Protein AF-X6PAA3-F1 (afdb_monomer)

Radius of gyration: 22.76 Å; Cα contacts (8 Å, |Δi|>4): 571; chains: 1; bounding box: 59×52×68 Å

Organism: Reticulomyxa filosa (NCBI:txid46433)

Nearest PDB structures (foldseek):
  7n3t-assembly1_A  TM=5.723E-01  e=1.894E+00  Homo sapiens
  3qvg-assembly1_B  TM=2.839E-01  e=6.315E+00  Mus musculus

Foldseek 3Di:
DDPVVVVVLQPAAEDEDEQEDQQVCLVVDAQNQRHQEYEYELYEAQAQHFNPALGRHQNHAEYHAYNYYYDQPPPPDVNVVVVCVVVPPDDDDDDDDPDPPPVPPRPPHDDALQSVLNRQQSVCVSHVQYAEYHYEDDDDPSNQPHEEEREHHQNYQYEEYEDDHASYAYECQNHQHHLEYEYECYAPNRYHHHPDDAASHAEYEYHYDPDPVPPVRVVRVLVQQLDLNSNNYQWYAYLVQQKIWGSDPVSPQDDQDDPDPDDRNNTDIDRLQVSLVVLVVVDPPPPDDSLQSSLVVRDDPVCPVVVVVCVVVPHPCVSSVRSDPPPCPDPPPPPPDD

Sequence (338 a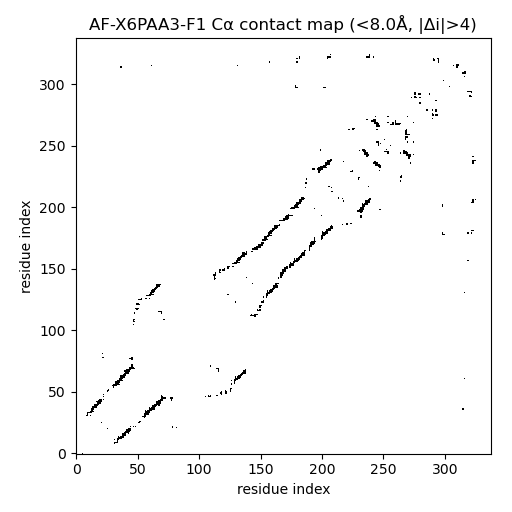a):
MSEIMKKGHDFIRSLSIQFAMPHYRVNEYPSFSNLFHLDLQMLQFDTKISWVNLTKMPRLRYISIVDLTFESSGTGSNSELFENISTSNIFDSDINNHDEKNSVETNQVFTAGDEKIEFVNSILDACPNILALFWNFAPWLSDIESEGTLHIPASLEWLLLRGIPSNKFIDLSQCKSISGINFCDIWPSSVKWPIGRSQKIGCACIELGNDEYSVDTFEEWDTFFSSQENWHVQLYLTAKTNIIYDFSYDQLFLPTASTIDSKISGRQGLYFADAMQMWLLNDSLQGRTQKELLFLKLVNPKHLQEYETWFDINCGNWIRYLGDFVEPVLMNFFDSPD

Solvent-accessible surface area (backbone atoms only — not comparable to full-atom values): 19272 Å² total; per-residue (Å²): 131,57,73,66,55,54,53,55,49,57,64,36,38,68,50,77,50,62,61,59,65,67,76,87,44,67,81,65,56,77,66,31,64,45,19,31,35,42,36,40,32,46,32,53,34,74,60,87,63,72,52,81,51,58,76,30,40,71,43,33,29,35,40,38,40,33,44,60,44,73,49,64,94,81,57,90,55,63,63,60,56,50,52,50,55,74,71,62,73,68,96,72,81,92,75,96,68,91,73,78,82,76,72,70,85,77,81,64,75,89,84,57,53,30,61,69,41,53,29,54,35,31,43,50,71,35,37,76,58,30,33,34,42,38,37,43,45,57,80,52,85,66,48,68,81,25,66,42,66,37,63,48,58,48,55,31,27,36,41,37,43,28,45,53,56,76,59,34,34,39,36,36,48,61,38,63,51,26,25,38,38,37,36,28,50,61,58,68,88,26,46,42,64,50,78,70,81,60,49,40,26,36,31,38,25,44,40,65,61,96,53,90,73,50,62,62,58,53,55,49,47,48,55,50,55,38,40,77,88,55,31,39,33,26,29,43,32,39,41,89,79,40,32,32,32,50,56,38,97,78,37,83,86,48,76,90,86,50,92,56,87,55,61,48,70,83,40,60,27,38,48,42,71,58,55,38,53,54,57,51,76,75,43,98,59,85,87,64,60,67,51,49,50,60,39,65,74,37,52,58,76,89,47,45,69,58,52,54,53,34,44,79,70,70,39,70,52,64,62,45,41,70,68,56,90,65,70,80,70,64,90,66,84,65,80,66,86,129

Secondary structure (DSSP, 8-state):
--HHHHHHHHT--EEEEES---GGGGGG----TT--EEEEES-EESS------TTT-TT--EEEEES-EE--TTS--HHHHHHHHHHHS----------------------SS-HHHHHHHHHHHH-T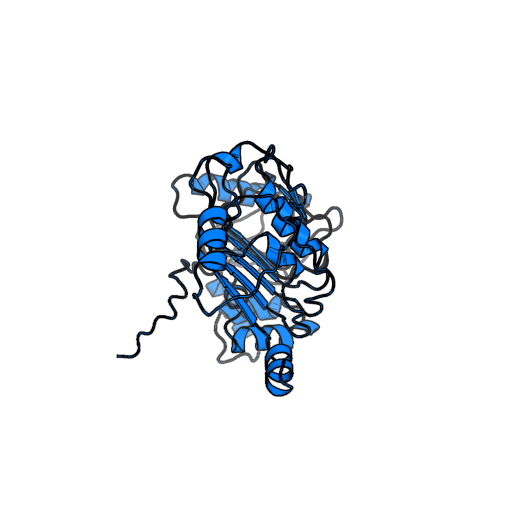T--EEEEE----GGGGSS-EEEE--TT--EEEEE---TTEEEE-TT-S-EEEEEEES--GGGEEPPSSSS--EEEEEEE--SSTTHHHHHHHHHHHHHSGGG--EEEEEETTTTEEEE-STT--SS-S------EETTEEPEEHHHHHHHHHHHSS-TT--HHHHHHHHHS-GGGHHHHHHHHHTT-SGGGGGTT---------------

pLDDT: mean 75.63, std 16.66, range [28.52, 96.38]

Structure (mmCIF, N/CA/C/O backbone):
data_AF-X6PAA3-F1
#
_entry.id   AF-X6PAA3-F1
#
loop_
_atom_site.group_PDB
_atom_site.id
_atom_site.type_symbol
_atom_site.label_atom_id
_atom_site.label_alt_id
_atom_site.label_comp_id
_atom_site.label_asym_id
_atom_site.label_entity_id
_atom_site.label_seq_id
_atom_site.pdbx_PDB_ins_code
_atom_site.Cartn_x
_atom_site.Cartn_y
_atom_site.Cartn_z
_atom_site.occupancy
_atom_site.B_iso_or_equiv
_atom_site.auth_seq_id
_atom_site.auth_comp_id
_atom_site.auth_asym_id
_atom_site.auth_atom_id
_atom_site.pdbx_PDB_model_num
ATOM 1 N N . MET A 1 1 ? 20.240 -25.800 -20.289 1.00 55.16 1 MET A N 1
ATOM 2 C CA . MET A 1 1 ? 20.170 -25.545 -18.831 1.00 55.16 1 MET A CA 1
ATOM 3 C C . MET A 1 1 ? 20.158 -26.886 -18.103 1.00 55.16 1 MET A C 1
ATOM 5 O O . MET A 1 1 ? 19.317 -27.714 -18.441 1.00 55.16 1 MET A O 1
ATOM 9 N N . SER A 1 2 ? 21.115 -27.139 -17.200 1.00 68.69 2 SER A N 1
ATOM 10 C CA . SER A 1 2 ? 21.215 -28.420 -16.476 1.00 68.69 2 SER A CA 1
ATOM 11 C C . SER A 1 2 ? 19.992 -28.648 -15.577 1.00 68.69 2 SER A C 1
ATOM 13 O O . SER A 1 2 ? 19.325 -27.698 -15.167 1.00 68.69 2 SER A O 1
ATOM 15 N N . GLU A 1 3 ? 19.677 -29.903 -15.259 1.00 69.81 3 GLU A N 1
ATOM 16 C CA . GLU A 1 3 ? 18.526 -30.252 -14.411 1.00 69.81 3 GLU A CA 1
ATOM 17 C C . GLU A 1 3 ? 18.612 -29.617 -13.008 1.00 69.81 3 GLU A C 1
ATOM 19 O O . GLU A 1 3 ? 17.600 -29.237 -12.424 1.00 69.81 3 GLU A O 1
ATOM 24 N N . ILE A 1 4 ? 19.835 -29.423 -12.505 1.00 69.19 4 ILE A N 1
ATOM 25 C CA . ILE A 1 4 ? 20.127 -28.747 -11.233 1.00 69.19 4 ILE A CA 1
ATOM 26 C C . ILE A 1 4 ? 19.794 -27.250 -11.316 1.00 69.19 4 ILE A C 1
ATOM 28 O O . ILE A 1 4 ? 19.174 -26.714 -10.403 1.00 69.19 4 ILE A O 1
ATOM 32 N N . MET A 1 5 ? 20.133 -26.590 -12.428 1.00 63.75 5 MET A N 1
ATOM 33 C CA . MET A 1 5 ? 19.794 -25.180 -12.661 1.00 63.75 5 MET A CA 1
ATOM 34 C C . MET A 1 5 ? 18.279 -24.971 -12.789 1.00 63.75 5 MET A C 1
ATOM 36 O O . MET A 1 5 ? 17.751 -24.010 -12.240 1.00 63.75 5 MET A O 1
ATOM 40 N N . LYS A 1 6 ? 17.564 -25.896 -13.450 1.00 68.38 6 LYS A N 1
ATOM 41 C CA . LYS A 1 6 ? 16.091 -25.863 -13.506 1.00 68.38 6 LYS A CA 1
ATOM 42 C C . LYS A 1 6 ? 15.471 -26.000 -12.115 1.00 68.38 6 LYS A C 1
ATOM 44 O O . LYS A 1 6 ? 14.612 -25.205 -11.757 1.00 68.38 6 LYS A O 1
ATOM 49 N N . LYS A 1 7 ? 15.959 -26.956 -11.314 1.00 72.31 7 LYS A N 1
ATOM 50 C CA . LYS A 1 7 ? 15.521 -27.137 -9.923 1.00 72.31 7 LYS A CA 1
ATOM 51 C C . LYS A 1 7 ? 15.756 -25.869 -9.106 1.00 72.31 7 LYS A C 1
ATOM 53 O O . LYS A 1 7 ? 14.815 -25.379 -8.503 1.00 72.31 7 LYS A O 1
ATOM 58 N N . GLY A 1 8 ? 16.966 -25.307 -9.136 1.00 75.88 8 GLY A N 1
ATOM 59 C CA . GLY A 1 8 ? 17.289 -24.067 -8.421 1.00 75.88 8 GLY A CA 1
ATOM 60 C C . GLY A 1 8 ? 16.373 -22.902 -8.803 1.00 75.88 8 GLY A C 1
ATOM 61 O O . GLY A 1 8 ? 15.859 -22.218 -7.925 1.00 75.88 8 GLY A O 1
ATOM 62 N N . HIS A 1 9 ? 16.098 -22.738 -10.097 1.00 76.38 9 HIS A N 1
ATOM 63 C CA . HIS A 1 9 ? 15.195 -21.709 -10.604 1.00 76.38 9 HIS A CA 1
ATOM 64 C C . HIS A 1 9 ? 13.753 -21.863 -10.094 1.00 76.38 9 HIS A C 1
ATOM 66 O O . HIS A 1 9 ? 13.132 -20.886 -9.681 1.00 76.38 9 HIS A O 1
ATOM 72 N N . ASP A 1 10 ? 13.238 -23.093 -10.045 1.00 81.12 10 ASP A N 1
ATOM 73 C CA . ASP A 1 10 ? 11.909 -23.378 -9.497 1.00 81.12 10 ASP A CA 1
ATOM 74 C C . ASP A 1 10 ? 11.828 -23.158 -7.976 1.00 81.12 10 ASP A C 1
ATOM 76 O O . ASP A 1 10 ? 10.728 -23.050 -7.440 1.00 81.12 10 ASP A O 1
ATOM 80 N N . PHE A 1 11 ? 12.947 -23.060 -7.255 1.00 85.38 11 PHE A N 1
ATOM 81 C CA . PHE A 1 11 ? 12.955 -22.724 -5.826 1.00 85.38 11 PHE A CA 1
ATOM 82 C C . PHE A 1 11 ? 13.057 -21.224 -5.548 1.00 85.38 11 PHE A C 1
ATOM 84 O O . PHE A 1 11 ? 12.970 -20.835 -4.385 1.00 85.38 11 PHE A O 1
ATOM 91 N N . ILE A 1 12 ? 13.210 -20.373 -6.566 1.00 87.38 12 ILE A N 1
ATOM 92 C CA . ILE A 1 12 ? 13.283 -18.925 -6.355 1.00 87.38 12 ILE A CA 1
ATOM 93 C C . ILE A 1 12 ? 11.919 -18.427 -5.875 1.00 87.38 12 ILE A C 1
ATOM 95 O O . ILE A 1 12 ? 10.897 -18.568 -6.548 1.00 87.38 12 ILE A O 1
ATOM 99 N N . ARG A 1 13 ? 11.925 -17.868 -4.665 1.00 87.88 13 ARG A N 1
ATOM 100 C CA . ARG A 1 13 ? 10.747 -17.349 -3.967 1.00 87.88 13 ARG A CA 1
ATOM 101 C C . ARG A 1 13 ? 10.752 -15.818 -3.928 1.00 87.88 13 ARG A C 1
ATOM 103 O O . ARG A 1 13 ? 9.712 -15.206 -4.143 1.00 87.88 13 ARG A O 1
ATOM 110 N N . SER A 1 14 ? 11.921 -15.218 -3.744 1.00 89.12 14 SER A N 1
ATOM 111 C CA . SER A 1 14 ? 12.138 -13.772 -3.708 1.00 89.12 14 SER A CA 1
ATOM 112 C C . SER A 1 14 ? 13.186 -13.390 -4.753 1.00 89.12 14 SER A C 1
ATOM 114 O O . SER A 1 14 ? 14.171 -14.115 -4.912 1.00 89.12 14 SER A O 1
ATOM 116 N N . LEU A 1 15 ? 12.970 -12.286 -5.465 1.00 88.31 15 LEU A N 1
ATOM 117 C CA . LEU A 1 15 ? 13.896 -11.740 -6.456 1.00 88.31 15 LEU A CA 1
ATOM 118 C C . LEU A 1 15 ? 13.991 -10.230 -6.260 1.00 88.31 15 LEU A C 1
ATOM 120 O O . LEU A 1 15 ? 12.971 -9.550 -6.317 1.00 88.31 15 LEU A O 1
ATOM 124 N N . SER A 1 16 ? 15.211 -9.727 -6.073 1.00 89.44 16 SER A N 1
ATOM 125 C CA . SER A 1 16 ? 15.504 -8.293 -6.090 1.00 89.44 16 SER A CA 1
ATOM 126 C C . SER A 1 16 ? 16.273 -7.948 -7.364 1.00 89.44 16 SER A C 1
ATOM 128 O O . SER A 1 16 ? 17.189 -8.677 -7.758 1.00 89.44 16 SER A O 1
ATOM 130 N N . ILE A 1 17 ? 15.864 -6.875 -8.035 1.00 87.06 17 ILE A N 1
ATOM 131 C CA . ILE A 1 17 ? 16.501 -6.327 -9.232 1.00 87.06 17 ILE A CA 1
ATOM 132 C C . ILE A 1 17 ? 16.873 -4.883 -8.913 1.00 87.06 17 ILE A C 1
ATOM 134 O O . ILE A 1 17 ? 15.999 -4.081 -8.587 1.00 87.06 17 ILE A O 1
ATOM 138 N N . GLN A 1 18 ? 18.162 -4.562 -9.018 1.00 87.62 18 GLN A N 1
ATOM 139 C CA . GLN A 1 18 ? 18.699 -3.253 -8.655 1.00 87.62 18 GLN A CA 1
ATOM 140 C C . GLN A 1 18 ? 19.423 -2.585 -9.829 1.00 87.62 18 GLN A C 1
ATOM 142 O O . GLN A 1 18 ? 20.029 -3.275 -10.653 1.00 87.62 18 GLN A O 1
ATOM 147 N N . PHE A 1 19 ? 19.410 -1.250 -9.852 1.00 76.00 19 PHE A N 1
ATOM 148 C CA . PHE A 1 19 ? 20.189 -0.346 -10.718 1.00 76.00 19 PHE A CA 1
ATOM 149 C C . PHE A 1 19 ? 19.850 -0.353 -12.211 1.00 76.00 19 PHE A C 1
ATOM 151 O O . PHE A 1 19 ? 19.846 0.704 -12.833 1.00 76.00 19 PHE A O 1
ATOM 158 N N . ALA A 1 20 ? 19.570 -1.505 -12.818 1.00 66.75 20 ALA A N 1
ATOM 159 C CA . ALA A 1 20 ? 19.163 -1.548 -14.215 1.00 66.75 20 ALA A CA 1
ATOM 160 C C . ALA A 1 20 ? 18.564 -2.887 -14.635 1.00 66.75 20 ALA A C 1
ATOM 162 O O . ALA A 1 20 ? 19.035 -3.965 -14.269 1.00 66.75 20 ALA A O 1
ATOM 163 N N . MET A 1 21 ? 17.577 -2.800 -15.519 1.00 66.44 21 MET A N 1
ATOM 164 C CA . MET A 1 21 ? 16.987 -3.937 -16.208 1.00 66.44 21 MET A CA 1
ATOM 165 C C . MET A 1 21 ? 17.096 -3.662 -17.714 1.00 66.44 21 MET A C 1
ATOM 167 O O . MET A 1 21 ? 16.475 -2.711 -18.181 1.00 66.44 21 MET A O 1
ATOM 171 N N . PRO A 1 22 ? 17.882 -4.435 -18.494 1.00 61.00 22 PRO A N 1
ATOM 172 C CA . PRO A 1 22 ? 18.040 -4.176 -19.923 1.00 61.00 22 PRO A CA 1
ATOM 173 C C . PRO A 1 22 ? 16.682 -4.231 -20.625 1.00 61.00 22 PRO A C 1
ATOM 175 O O . PRO A 1 22 ? 15.992 -5.252 -20.566 1.00 61.00 22 PRO A O 1
ATOM 178 N N . HIS A 1 23 ? 16.304 -3.147 -21.302 1.00 59.88 23 HIS A N 1
ATOM 179 C CA . HIS A 1 23 ? 14.940 -2.944 -21.804 1.00 59.88 23 HIS A CA 1
ATOM 180 C C . HIS A 1 23 ? 14.478 -4.048 -22.749 1.00 59.88 23 HIS A C 1
ATOM 182 O O . HIS A 1 23 ? 13.368 -4.566 -22.641 1.00 59.88 23 HIS A O 1
ATOM 188 N N . TYR A 1 24 ? 15.371 -4.464 -23.646 1.00 57.94 24 TYR A N 1
ATOM 189 C CA . TYR A 1 24 ? 15.103 -5.497 -24.639 1.00 57.94 24 TYR A CA 1
ATOM 190 C C . TYR A 1 24 ? 14.949 -6.898 -24.025 1.00 57.94 24 TYR A C 1
ATOM 192 O O . TYR A 1 24 ? 14.390 -7.787 -24.663 1.00 57.94 24 TYR A O 1
ATOM 200 N N . ARG A 1 25 ? 15.382 -7.105 -22.771 1.00 60.59 25 ARG A N 1
ATOM 201 C CA . ARG A 1 25 ? 15.363 -8.421 -22.118 1.00 60.59 25 ARG A CA 1
ATOM 202 C C . ARG A 1 25 ? 14.194 -8.647 -21.184 1.00 60.59 25 ARG A C 1
ATOM 204 O O . ARG A 1 25 ? 14.020 -9.786 -20.771 1.00 60.59 25 ARG A O 1
ATOM 211 N N . VAL A 1 26 ? 13.360 -7.650 -20.872 1.00 63.00 26 VAL A N 1
ATOM 212 C CA . VAL A 1 26 ? 12.178 -7.855 -20.002 1.00 63.00 26 VAL A CA 1
ATOM 213 C C . VAL A 1 26 ? 11.308 -9.006 -20.534 1.00 63.00 26 VAL A C 1
ATOM 215 O O . VAL A 1 26 ? 10.892 -9.896 -19.789 1.00 63.00 26 VAL A O 1
ATOM 218 N N . ASN A 1 27 ? 11.154 -9.079 -21.858 1.00 63.50 27 ASN A N 1
ATOM 219 C CA . ASN A 1 27 ? 10.431 -10.152 -22.546 1.00 63.50 27 ASN A CA 1
ATOM 220 C C . ASN A 1 27 ? 11.154 -11.509 -22.512 1.00 63.50 27 ASN A C 1
ATOM 222 O O . ASN A 1 27 ? 10.518 -12.557 -22.641 1.00 63.50 27 ASN A O 1
ATOM 226 N N . GLU A 1 28 ? 12.460 -11.510 -22.272 1.00 67.94 28 GLU A N 1
ATOM 227 C CA . GLU A 1 28 ? 13.339 -12.679 -22.210 1.00 67.94 28 GLU A CA 1
ATOM 228 C C . GLU A 1 28 ? 13.570 -13.181 -20.777 1.00 67.94 28 GLU A C 1
ATOM 230 O O . GLU A 1 28 ? 14.136 -14.261 -20.602 1.00 67.94 28 GLU A O 1
ATOM 235 N N . TYR A 1 29 ? 13.094 -12.460 -19.747 1.00 71.00 29 TYR A N 1
ATOM 236 C CA . TYR A 1 29 ? 13.234 -12.892 -18.349 1.00 71.00 29 TYR A CA 1
ATOM 237 C C . TYR A 1 29 ? 12.702 -14.315 -18.165 1.00 71.00 29 TYR A C 1
ATOM 239 O O . TYR A 1 29 ? 11.687 -14.676 -18.768 1.00 71.00 29 TYR A O 1
ATOM 247 N N . PRO A 1 30 ? 13.347 -15.161 -17.357 1.00 73.62 30 PRO A N 1
ATOM 248 C CA . PRO A 1 30 ? 12.893 -16.529 -17.206 1.00 73.62 30 PRO A CA 1
ATOM 249 C C . PRO A 1 30 ? 11.590 -16.594 -16.386 1.00 73.62 30 PRO A C 1
ATOM 251 O O . PRO A 1 30 ? 11.186 -15.647 -15.712 1.00 73.62 30 PRO A O 1
ATOM 254 N N . SER A 1 31 ? 10.877 -17.717 -16.499 1.00 83.06 31 SER A N 1
ATOM 255 C CA . SER A 1 31 ? 9.578 -17.908 -15.843 1.00 83.06 31 SER A CA 1
ATOM 256 C C . SER A 1 31 ? 9.731 -18.335 -14.387 1.00 83.06 31 SER A C 1
ATOM 258 O O . SER A 1 31 ? 9.877 -19.526 -14.112 1.00 83.06 31 SER A O 1
ATOM 260 N N . PHE A 1 32 ? 9.629 -17.415 -13.437 1.00 86.25 32 PHE A N 1
ATOM 261 C CA . PHE A 1 32 ? 9.669 -17.761 -12.019 1.00 86.25 32 PHE A CA 1
ATOM 262 C C . PHE A 1 32 ? 8.303 -18.238 -11.500 1.00 86.25 32 PHE A C 1
ATOM 264 O O . PHE A 1 32 ? 7.557 -17.518 -10.837 1.00 86.25 32 PHE A O 1
ATOM 271 N N . SER A 1 33 ? 7.991 -19.506 -11.776 1.00 87.00 33 SER A N 1
ATOM 272 C CA . SER A 1 33 ? 6.721 -20.167 -11.425 1.00 87.00 33 SER A CA 1
ATOM 273 C C . SER A 1 33 ? 6.368 -20.113 -9.930 1.00 87.00 33 SER A C 1
ATOM 275 O O . SER A 1 33 ? 5.201 -20.234 -9.555 1.00 87.00 33 SER A O 1
ATOM 277 N N . ASN A 1 34 ? 7.382 -19.937 -9.084 1.00 88.19 34 ASN A N 1
ATOM 278 C CA . ASN A 1 34 ? 7.317 -20.006 -7.633 1.00 88.19 34 ASN A CA 1
ATOM 279 C C . ASN A 1 34 ? 7.646 -18.689 -6.924 1.00 88.19 34 ASN A C 1
ATOM 281 O O . ASN A 1 34 ? 7.567 -18.655 -5.691 1.00 88.19 34 ASN A O 1
ATOM 285 N N . LEU A 1 35 ? 7.949 -17.634 -7.685 1.00 88.56 35 LEU A N 1
ATOM 286 C CA . LEU A 1 35 ? 8.211 -16.305 -7.151 1.00 88.56 35 LEU A CA 1
ATOM 287 C C . LEU A 1 35 ? 6.953 -15.766 -6.484 1.00 88.56 35 LEU A C 1
ATOM 289 O O . LEU A 1 35 ? 5.894 -15.747 -7.106 1.00 88.56 35 LEU A O 1
ATOM 293 N N . PHE A 1 36 ? 7.086 -15.341 -5.233 1.00 89.62 36 PHE A N 1
ATOM 294 C CA . PHE A 1 36 ? 6.019 -14.708 -4.464 1.00 89.62 36 PHE A CA 1
ATOM 295 C C . PHE A 1 36 ? 6.352 -13.244 -4.131 1.00 89.62 36 PHE A C 1
ATOM 297 O O . PHE A 1 36 ? 5.426 -12.456 -3.953 1.00 89.62 36 PHE A O 1
ATOM 304 N N . HIS A 1 37 ? 7.637 -12.870 -4.109 1.00 91.62 37 HIS A N 1
ATOM 305 C CA . HIS A 1 37 ? 8.103 -11.506 -3.855 1.00 91.62 37 HIS A CA 1
ATOM 306 C C . HIS A 1 37 ? 9.011 -10.997 -4.977 1.00 91.62 37 HIS A C 1
ATOM 308 O O . HIS A 1 37 ? 9.958 -11.683 -5.370 1.00 91.62 37 HIS A O 1
ATOM 314 N N . LEU A 1 38 ? 8.726 -9.787 -5.455 1.00 91.19 38 LEU A N 1
ATOM 315 C CA . LEU A 1 38 ? 9.543 -9.053 -6.414 1.00 91.19 38 LEU A CA 1
ATOM 316 C C . LEU A 1 38 ? 9.887 -7.677 -5.845 1.00 91.19 38 LEU A C 1
ATOM 318 O O . LEU A 1 38 ? 8.995 -6.908 -5.500 1.00 91.19 38 LEU A O 1
ATOM 322 N N . ASP A 1 39 ? 11.173 -7.369 -5.793 1.00 91.62 39 ASP A N 1
ATOM 323 C CA . ASP A 1 39 ? 11.700 -6.104 -5.301 1.00 91.62 39 ASP A CA 1
ATOM 324 C C . ASP A 1 39 ? 12.475 -5.403 -6.419 1.00 91.62 39 ASP A C 1
ATOM 326 O O . ASP A 1 39 ? 13.401 -5.965 -7.001 1.00 91.62 39 ASP A O 1
ATOM 330 N N . LEU A 1 40 ? 12.042 -4.199 -6.772 1.00 91.44 40 LEU A N 1
ATOM 331 C CA . LEU A 1 40 ? 12.563 -3.401 -7.873 1.00 91.44 40 LEU A CA 1
ATOM 332 C C . LEU A 1 40 ? 13.136 -2.113 -7.289 1.00 91.44 40 LEU A C 1
ATOM 334 O O . LEU A 1 40 ? 12.376 -1.275 -6.808 1.00 91.44 40 LEU A O 1
ATOM 338 N N . GLN A 1 41 ? 14.457 -1.947 -7.317 1.00 91.06 41 GLN A N 1
ATOM 339 C CA . GLN A 1 41 ? 15.114 -0.811 -6.667 1.00 91.06 41 GLN A CA 1
ATOM 340 C C . GLN A 1 41 ? 16.003 -0.042 -7.635 1.00 91.06 41 GLN A C 1
ATOM 342 O O . GLN A 1 41 ? 16.787 -0.635 -8.376 1.00 91.06 41 GLN A O 1
ATOM 347 N N . MET A 1 42 ? 15.922 1.287 -7.588 1.00 88.44 42 MET A N 1
ATOM 348 C CA . MET A 1 42 ? 16.789 2.182 -8.358 1.00 88.44 42 MET A CA 1
ATOM 349 C C . MET A 1 42 ? 16.780 1.841 -9.856 1.00 88.44 42 MET A C 1
ATOM 351 O O . MET A 1 42 ? 17.820 1.856 -10.512 1.00 88.44 42 MET A O 1
ATOM 355 N N . LEU A 1 43 ? 15.623 1.426 -10.384 1.00 86.19 43 LEU A N 1
ATOM 356 C CA . LEU A 1 43 ? 15.502 1.055 -11.789 1.00 86.19 43 LEU A CA 1
ATOM 357 C C . LEU A 1 43 ? 15.395 2.308 -12.639 1.00 86.19 43 LEU A C 1
ATOM 359 O O . LEU A 1 43 ? 14.513 3.131 -12.415 1.00 86.19 43 LEU A O 1
ATOM 363 N N . GLN A 1 44 ? 16.247 2.384 -13.652 1.00 83.44 44 GLN A N 1
ATOM 364 C CA . GLN A 1 44 ? 16.279 3.484 -14.596 1.00 83.44 44 GLN A CA 1
ATOM 365 C C . GLN A 1 44 ? 15.954 2.991 -15.999 1.00 83.44 44 GLN A C 1
ATOM 367 O O . GLN A 1 44 ? 16.588 2.056 -16.497 1.00 83.44 44 GLN A O 1
ATOM 372 N N . PHE A 1 45 ? 14.995 3.658 -16.636 1.00 80.19 45 PHE A N 1
ATOM 373 C CA . PHE A 1 45 ? 14.557 3.353 -17.987 1.00 80.19 45 PHE A CA 1
ATOM 374 C C . PHE A 1 45 ? 14.660 4.579 -18.904 1.00 80.19 45 PHE A C 1
ATOM 376 O O . PHE A 1 45 ? 14.032 5.601 -18.675 1.00 80.19 45 PHE A O 1
ATOM 383 N N . ASP A 1 46 ? 15.426 4.476 -19.983 1.00 75.38 46 ASP A N 1
ATOM 384 C CA . ASP A 1 46 ? 15.458 5.433 -21.107 1.00 75.38 46 ASP A CA 1
ATOM 385 C C . ASP A 1 46 ? 14.427 5.178 -22.235 1.00 75.38 46 ASP A C 1
ATOM 387 O O . ASP A 1 46 ? 14.416 5.889 -23.237 1.00 75.38 46 ASP A O 1
ATOM 391 N N . THR A 1 47 ? 13.523 4.200 -22.084 1.00 73.19 47 THR A N 1
ATOM 392 C CA . THR A 1 47 ? 12.370 3.992 -22.980 1.00 73.19 47 THR A CA 1
ATOM 393 C C . THR A 1 47 ? 11.145 3.564 -22.184 1.00 73.19 47 THR A C 1
ATOM 395 O O . THR A 1 47 ? 11.282 2.942 -21.130 1.00 73.19 47 THR A O 1
ATOM 398 N N . LYS A 1 48 ? 9.941 3.812 -22.711 1.00 72.94 48 LYS A N 1
ATOM 399 C CA . LYS A 1 48 ? 8.707 3.252 -22.146 1.00 72.94 48 LYS A CA 1
ATOM 400 C C . LYS A 1 48 ? 8.772 1.723 -22.141 1.00 72.94 48 LYS A C 1
ATOM 402 O O . LYS A 1 48 ? 9.020 1.099 -23.171 1.00 72.94 48 LYS A O 1
ATOM 407 N N . ILE A 1 49 ? 8.509 1.127 -20.981 1.00 73.31 49 ILE A N 1
ATOM 408 C CA . ILE A 1 49 ? 8.443 -0.323 -20.801 1.00 73.31 49 ILE A CA 1
ATOM 409 C C . ILE A 1 49 ? 7.072 -0.661 -20.244 1.00 73.31 49 ILE A C 1
ATOM 411 O O . ILE A 1 49 ? 6.646 -0.107 -19.237 1.00 73.31 49 ILE A O 1
ATOM 415 N N . SER A 1 50 ? 6.387 -1.594 -20.895 1.00 69.06 50 SER A N 1
ATOM 416 C CA . SER A 1 50 ? 5.249 -2.278 -20.294 1.00 69.06 50 SER A CA 1
ATOM 417 C C . SER A 1 50 ? 5.724 -3.588 -19.675 1.00 69.06 50 SER A C 1
ATOM 419 O O . SER A 1 50 ? 6.621 -4.259 -20.191 1.00 69.06 50 SER A O 1
ATOM 421 N N . TRP A 1 51 ? 5.138 -3.971 -18.546 1.00 71.75 51 TRP A N 1
ATOM 422 C CA . TRP A 1 51 ? 5.417 -5.259 -17.927 1.00 71.75 51 TRP A CA 1
ATOM 423 C C . TRP A 1 51 ? 4.724 -6.384 -18.711 1.00 71.75 51 TRP A C 1
ATOM 425 O O . TRP A 1 51 ? 3.587 -6.762 -18.440 1.00 71.75 51 TRP A O 1
ATOM 435 N N . VAL A 1 52 ? 5.390 -6.932 -19.730 1.00 56.53 52 VAL A N 1
ATOM 436 C CA . VAL A 1 52 ? 4.749 -7.855 -20.691 1.00 56.53 52 VAL A CA 1
ATOM 437 C C . VAL A 1 52 ? 4.814 -9.324 -20.256 1.00 56.53 52 VAL A C 1
ATOM 439 O O . VAL A 1 52 ? 5.120 -10.204 -21.063 1.00 56.53 52 VAL A O 1
ATOM 442 N N . ASN A 1 53 ? 4.542 -9.673 -18.990 1.00 61.41 53 ASN A N 1
ATOM 443 C CA . ASN A 1 53 ? 4.485 -11.107 -18.673 1.00 61.41 53 ASN A CA 1
ATOM 444 C C . ASN A 1 53 ? 3.503 -11.605 -17.612 1.00 61.41 53 ASN A C 1
ATOM 446 O O . ASN A 1 53 ? 3.892 -12.148 -16.578 1.00 61.41 53 ASN A O 1
ATOM 450 N N . LEU A 1 54 ? 2.224 -11.579 -17.995 1.00 58.19 54 LEU A N 1
ATOM 451 C CA . LEU A 1 54 ? 1.080 -12.209 -17.320 1.00 58.19 54 LEU A CA 1
ATOM 452 C C . LEU A 1 54 ? 1.312 -13.669 -16.867 1.00 58.19 54 LEU A C 1
ATOM 454 O O . LEU A 1 54 ? 0.680 -14.131 -15.922 1.00 58.19 54 LEU A O 1
ATOM 458 N N . THR A 1 55 ? 2.187 -14.432 -17.539 1.00 66.69 55 THR A N 1
ATOM 459 C CA . THR A 1 55 ? 2.323 -15.886 -17.310 1.00 66.69 55 THR A CA 1
ATOM 460 C C . THR A 1 55 ? 3.582 -16.323 -16.568 1.00 66.69 55 THR A C 1
ATOM 462 O O . THR A 1 55 ? 3.641 -17.464 -16.110 1.00 66.69 55 THR A O 1
ATOM 465 N N . LYS A 1 56 ? 4.601 -15.464 -16.438 1.00 77.06 56 LYS A N 1
ATOM 466 C CA . LYS A 1 56 ? 5.913 -15.887 -15.912 1.00 77.06 56 LYS A CA 1
ATOM 467 C C . LYS A 1 56 ? 6.001 -15.930 -14.392 1.00 77.06 56 LYS A C 1
ATOM 469 O O . LYS A 1 56 ? 6.813 -16.691 -13.873 1.00 77.06 56 LYS A O 1
ATOM 474 N N . MET A 1 57 ? 5.180 -15.150 -13.691 1.00 86.06 57 MET A N 1
ATOM 475 C CA . MET A 1 57 ? 5.198 -15.042 -12.225 1.00 86.06 57 MET A CA 1
ATOM 476 C C . MET A 1 57 ? 3.795 -15.271 -11.630 1.00 86.06 57 MET A C 1
ATOM 478 O O . MET A 1 57 ? 3.268 -14.424 -10.912 1.00 86.06 57 MET A O 1
ATOM 482 N N . PRO A 1 58 ? 3.146 -16.420 -11.903 1.00 86.00 58 PRO A N 1
ATOM 483 C CA . PRO A 1 58 ? 1.740 -16.654 -11.543 1.00 86.00 58 PRO A CA 1
ATOM 484 C C . PRO A 1 58 ? 1.480 -16.661 -10.025 1.00 86.00 58 PRO A C 1
ATOM 486 O O . PRO A 1 58 ? 0.337 -16.535 -9.574 1.00 86.00 58 PRO A O 1
ATOM 489 N N . ARG A 1 59 ? 2.538 -16.849 -9.230 1.00 89.00 59 ARG A N 1
ATOM 490 C CA . ARG A 1 59 ? 2.500 -16.904 -7.767 1.00 89.00 59 ARG A CA 1
ATOM 491 C C . ARG A 1 59 ? 2.946 -15.609 -7.102 1.00 89.00 59 ARG A C 1
ATOM 493 O O . ARG A 1 59 ? 3.064 -15.620 -5.885 1.00 89.00 59 ARG A O 1
ATOM 500 N N . LEU A 1 60 ? 3.150 -14.525 -7.852 1.00 90.75 60 LEU A N 1
ATOM 501 C CA . LEU A 1 60 ? 3.532 -13.243 -7.270 1.00 90.75 60 LEU A CA 1
ATOM 502 C C . LEU A 1 60 ? 2.433 -12.749 -6.316 1.00 90.75 60 LEU A C 1
ATOM 504 O O . LEU A 1 60 ? 1.239 -12.911 -6.592 1.00 90.75 60 LEU A O 1
ATOM 508 N N . ARG A 1 61 ? 2.849 -12.229 -5.159 1.00 92.38 61 ARG A N 1
ATOM 509 C CA . ARG A 1 61 ? 1.978 -11.822 -4.044 1.00 92.38 61 ARG A CA 1
ATOM 510 C C . ARG A 1 61 ? 2.365 -10.471 -3.470 1.00 92.38 61 ARG A C 1
ATOM 512 O O . ARG A 1 61 ? 1.483 -9.713 -3.083 1.00 92.38 61 ARG A O 1
ATOM 519 N N . TYR A 1 62 ? 3.657 -10.176 -3.432 1.00 93.38 62 TYR A N 1
ATOM 520 C CA . TYR A 1 62 ? 4.188 -8.945 -2.875 1.00 93.38 62 TYR A CA 1
ATOM 521 C C . TYR A 1 62 ? 5.144 -8.279 -3.862 1.00 93.38 62 TYR A C 1
ATOM 523 O O . TYR A 1 62 ? 6.021 -8.940 -4.426 1.00 93.38 62 TYR A O 1
ATOM 531 N N . ILE A 1 63 ? 4.962 -6.974 -4.060 1.00 93.69 63 ILE A N 1
ATOM 532 C CA . ILE A 1 63 ? 5.840 -6.144 -4.878 1.00 93.69 63 ILE A CA 1
ATOM 533 C C . ILE A 1 63 ? 6.340 -4.955 -4.065 1.00 93.69 63 ILE A C 1
ATOM 535 O O . ILE A 1 63 ? 5.551 -4.257 -3.428 1.00 93.69 63 ILE A O 1
ATOM 539 N N . SER A 1 64 ? 7.648 -4.730 -4.132 1.00 94.25 64 SER A N 1
ATOM 540 C CA . SER A 1 64 ? 8.344 -3.547 -3.635 1.00 94.25 64 SER A CA 1
ATOM 541 C C . SER A 1 64 ? 8.927 -2.788 -4.824 1.00 94.25 64 SER A C 1
ATOM 543 O O . SER A 1 64 ? 9.593 -3.387 -5.667 1.00 94.25 64 SER A O 1
ATOM 545 N N . ILE A 1 65 ? 8.650 -1.490 -4.921 1.00 94.00 65 ILE A N 1
ATOM 546 C CA . ILE A 1 65 ? 9.210 -0.602 -5.942 1.00 94.00 65 ILE A CA 1
ATOM 547 C C . ILE A 1 65 ? 9.803 0.608 -5.233 1.00 94.00 65 ILE A C 1
ATOM 549 O O . ILE A 1 65 ? 9.100 1.329 -4.526 1.00 94.00 65 ILE A O 1
ATOM 553 N N . VAL A 1 66 ? 11.092 0.846 -5.429 1.00 92.25 66 VAL A N 1
ATOM 554 C CA . VAL A 1 66 ? 11.826 1.950 -4.812 1.00 92.25 66 VAL A CA 1
ATOM 555 C C . VAL A 1 66 ? 12.638 2.652 -5.888 1.00 92.25 66 VAL A C 1
ATOM 557 O O . VAL A 1 66 ? 13.350 2.001 -6.648 1.00 92.25 66 VAL A O 1
ATOM 560 N N . ASP A 1 67 ? 12.528 3.976 -5.957 1.00 87.69 67 ASP A N 1
ATOM 561 C CA . ASP A 1 67 ? 13.356 4.831 -6.816 1.00 87.69 67 ASP A CA 1
ATOM 562 C C . ASP A 1 67 ? 13.327 4.438 -8.304 1.00 87.69 67 ASP A C 1
ATOM 564 O O . ASP A 1 67 ? 14.353 4.286 -8.962 1.00 87.69 67 ASP A O 1
ATOM 568 N N . LEU A 1 68 ? 12.120 4.269 -8.847 1.00 88.19 68 LEU A N 1
ATOM 569 C CA . LEU A 1 68 ? 11.899 4.079 -10.280 1.00 88.19 68 LEU A CA 1
ATOM 570 C C . LEU A 1 68 ? 12.077 5.410 -11.028 1.00 88.19 68 LEU A C 1
ATOM 572 O O . LEU A 1 68 ? 11.408 6.394 -10.699 1.00 88.19 68 LEU A O 1
ATOM 576 N N . THR A 1 69 ? 12.923 5.437 -12.057 1.00 85.75 69 THR A N 1
ATOM 577 C CA . THR A 1 69 ? 13.208 6.621 -12.877 1.00 85.75 69 THR A CA 1
ATOM 578 C C . THR A 1 69 ? 13.032 6.335 -14.365 1.00 85.75 69 THR A C 1
ATOM 580 O O . THR A 1 69 ? 13.394 5.271 -14.867 1.00 85.75 69 THR A O 1
ATOM 583 N N . PHE A 1 70 ? 12.455 7.303 -15.079 1.00 81.69 70 PHE A N 1
ATOM 584 C CA . PHE A 1 70 ? 12.403 7.306 -16.537 1.00 81.69 70 PHE A CA 1
ATOM 585 C C . PHE A 1 70 ? 13.174 8.527 -17.021 1.00 81.69 70 PHE A C 1
ATOM 587 O O . PHE A 1 70 ? 12.794 9.656 -16.717 1.00 81.69 70 PHE A O 1
ATOM 594 N N . GLU A 1 71 ? 14.294 8.310 -17.704 1.00 75.44 71 GLU A N 1
ATOM 595 C CA . GLU A 1 71 ? 15.121 9.407 -18.191 1.00 75.44 71 GLU A CA 1
ATOM 596 C C . GLU A 1 71 ? 14.668 9.855 -19.577 1.00 75.44 71 GLU A C 1
ATOM 598 O O . GLU A 1 71 ? 14.535 9.058 -20.506 1.00 75.44 71 GLU A O 1
ATOM 603 N N . SER A 1 72 ? 14.471 11.167 -19.727 1.00 64.25 72 SER A N 1
ATOM 604 C CA . SER A 1 72 ? 14.346 11.773 -21.050 1.00 64.25 72 SER A CA 1
ATOM 605 C C . SER A 1 72 ? 15.653 11.580 -21.827 1.00 64.25 72 SER A C 1
ATOM 607 O O . SER A 1 72 ? 16.734 11.632 -21.245 1.00 64.25 72 SER A O 1
ATOM 609 N N . SER A 1 73 ? 15.556 11.388 -23.142 1.00 56.25 73 SER A N 1
ATOM 610 C CA . SER A 1 73 ? 16.622 10.956 -24.063 1.00 56.25 73 SER A CA 1
ATOM 611 C C . SER A 1 73 ? 17.818 11.922 -24.242 1.00 56.25 73 SER A C 1
ATOM 613 O O . SER A 1 73 ? 18.423 11.956 -25.312 1.00 56.25 73 SER A O 1
ATOM 615 N N . GLY A 1 74 ? 18.140 12.757 -23.250 1.00 55.41 74 GLY A N 1
ATOM 616 C CA . GLY A 1 74 ? 19.210 13.760 -23.278 1.00 55.41 74 GLY A CA 1
ATOM 617 C C . GLY A 1 74 ? 20.260 13.637 -22.165 1.00 55.41 74 GLY A C 1
ATOM 618 O O . GLY A 1 74 ? 21.314 14.261 -22.277 1.00 55.41 74 GLY A O 1
ATOM 619 N N . THR A 1 75 ? 20.017 12.847 -21.117 1.00 53.41 75 THR A N 1
ATOM 620 C CA . THR A 1 75 ? 21.033 12.447 -20.127 1.00 53.41 75 THR A CA 1
ATOM 621 C C . THR A 1 75 ? 21.601 11.089 -20.537 1.00 53.41 75 THR A C 1
ATOM 623 O O . THR A 1 75 ? 20.873 10.272 -21.088 1.00 53.41 75 THR A O 1
ATOM 626 N N . GLY A 1 76 ? 22.917 10.887 -20.401 1.00 54.94 76 GLY A N 1
ATOM 627 C CA . GLY A 1 76 ? 23.641 9.746 -20.984 1.00 54.94 76 GLY A CA 1
ATOM 628 C C . GLY A 1 76 ? 22.904 8.414 -20.821 1.00 54.94 76 GLY A C 1
ATOM 629 O O . GLY A 1 76 ? 22.694 7.949 -19.706 1.00 54.94 76 GLY A O 1
ATOM 630 N N . SER A 1 77 ? 22.501 7.825 -21.945 1.00 57.34 77 SER A N 1
ATOM 631 C CA . SER A 1 77 ? 21.630 6.657 -21.968 1.00 57.34 77 SER A CA 1
ATOM 632 C C . SER A 1 77 ? 22.342 5.432 -21.388 1.00 57.34 77 SER A C 1
ATOM 634 O O . SER A 1 77 ? 23.384 4.996 -21.884 1.00 57.34 77 SER A O 1
ATOM 636 N N . ASN A 1 78 ? 21.746 4.830 -20.357 1.00 59.81 78 ASN A N 1
ATOM 637 C CA . ASN A 1 78 ? 22.184 3.534 -19.842 1.00 59.81 78 ASN A CA 1
ATOM 638 C C . ASN A 1 78 ? 22.148 2.452 -20.931 1.00 59.81 78 ASN A C 1
ATOM 640 O O . ASN A 1 78 ? 22.936 1.508 -20.860 1.00 59.81 78 ASN A O 1
ATOM 644 N N . SER A 1 79 ? 21.290 2.580 -21.953 1.00 60.69 79 SER A N 1
ATOM 645 C CA . SER A 1 79 ? 21.305 1.667 -23.099 1.00 60.69 79 SER A CA 1
ATOM 646 C C . SER A 1 79 ? 22.673 1.616 -23.787 1.00 60.69 79 SER A C 1
ATOM 648 O O . SER A 1 79 ? 23.133 0.517 -24.083 1.00 60.69 79 SER A O 1
ATOM 650 N N . GLU A 1 80 ? 23.396 2.737 -23.914 1.00 61.56 80 GLU A N 1
ATOM 651 C CA . GLU A 1 80 ? 24.754 2.745 -24.476 1.00 61.56 80 GLU A CA 1
ATOM 652 C C . GLU A 1 80 ? 25.733 1.975 -23.578 1.00 61.56 80 GLU A C 1
ATOM 654 O O . GLU A 1 80 ? 26.577 1.222 -24.067 1.00 61.56 80 GLU A O 1
ATOM 659 N N . LEU A 1 81 ? 25.608 2.097 -22.250 1.00 62.94 81 LEU A N 1
ATOM 660 C CA . LEU A 1 81 ? 26.410 1.315 -21.303 1.00 62.94 81 LEU A CA 1
ATOM 661 C C . LEU A 1 81 ? 26.105 -0.187 -21.409 1.00 62.94 81 LEU A C 1
ATOM 663 O O . LEU A 1 81 ? 27.036 -0.993 -21.443 1.00 62.94 81 LEU A O 1
ATOM 667 N N . PHE A 1 82 ? 24.834 -0.586 -21.511 1.00 63.25 82 PHE A N 1
ATOM 668 C CA . PHE A 1 82 ? 24.453 -1.998 -21.640 1.00 63.25 82 PHE A CA 1
ATOM 669 C C . PHE A 1 82 ? 24.796 -2.592 -23.003 1.00 63.25 82 PHE A C 1
ATOM 671 O O . PHE A 1 82 ? 25.224 -3.747 -23.061 1.00 63.25 82 PHE A O 1
ATOM 678 N N . GLU A 1 83 ? 24.665 -1.827 -24.086 1.00 63.38 83 GLU A N 1
ATOM 679 C CA . GLU A 1 83 ? 25.145 -2.226 -25.407 1.00 63.38 83 GLU A CA 1
ATOM 680 C C . GLU A 1 83 ? 26.662 -2.439 -25.376 1.00 63.38 83 GLU A C 1
ATOM 682 O O . GLU A 1 83 ? 27.137 -3.504 -25.781 1.00 63.38 83 GLU A O 1
ATOM 687 N N . ASN A 1 84 ? 27.421 -1.516 -24.778 1.00 61.12 84 ASN A N 1
ATOM 688 C CA . ASN A 1 84 ? 28.869 -1.650 -24.612 1.00 61.12 84 ASN A CA 1
ATOM 689 C C . ASN A 1 84 ? 29.259 -2.844 -23.724 1.00 61.12 84 ASN A C 1
ATOM 691 O O . ASN A 1 84 ? 30.222 -3.542 -24.023 1.00 61.12 84 ASN A O 1
ATOM 695 N N . ILE A 1 85 ? 28.514 -3.151 -22.657 1.00 63.06 85 ILE A N 1
ATOM 696 C CA . ILE A 1 85 ? 28.767 -4.337 -21.816 1.00 63.06 85 ILE A CA 1
ATOM 697 C C . ILE A 1 85 ? 28.446 -5.630 -22.576 1.00 63.06 85 ILE A C 1
ATOM 699 O O . ILE A 1 85 ? 29.216 -6.588 -22.532 1.00 63.06 85 ILE A O 1
ATOM 703 N N . SER A 1 86 ? 27.331 -5.663 -23.309 1.00 56.62 86 SER A N 1
ATOM 704 C CA . SER A 1 86 ? 26.925 -6.843 -24.082 1.00 56.62 86 SER A CA 1
ATOM 705 C C . SER A 1 86 ? 27.872 -7.147 -25.246 1.00 56.62 86 SER A C 1
ATOM 707 O O . SER A 1 86 ? 28.029 -8.309 -25.614 1.00 56.62 86 SER A O 1
ATOM 709 N N . THR A 1 87 ? 28.547 -6.120 -25.768 1.00 58.84 87 THR A N 1
ATOM 710 C CA . THR A 1 87 ? 29.554 -6.227 -26.833 1.00 58.84 87 THR A CA 1
ATOM 711 C C . THR A 1 87 ? 30.991 -6.359 -26.314 1.00 58.84 87 THR A C 1
ATOM 713 O O . THR A 1 87 ? 31.871 -6.735 -27.086 1.00 58.84 87 THR A O 1
ATOM 716 N N . SER A 1 88 ? 31.258 -6.101 -25.025 1.00 46.19 88 SER A N 1
ATOM 717 C CA . SER A 1 88 ? 32.625 -6.081 -24.465 1.00 46.19 88 SER A CA 1
ATOM 718 C C . SER A 1 88 ? 33.101 -7.384 -23.818 1.00 46.19 88 SER A C 1
ATOM 720 O O . SER A 1 88 ? 34.262 -7.457 -23.413 1.00 46.19 88 SER A O 1
ATOM 722 N N . ASN A 1 89 ? 32.303 -8.456 -23.799 1.00 44.47 89 ASN A N 1
ATOM 723 C CA . ASN A 1 89 ? 32.819 -9.768 -23.403 1.00 44.47 89 ASN A CA 1
ATOM 724 C C . ASN A 1 89 ? 33.440 -10.548 -24.576 1.00 44.47 89 ASN A C 1
ATOM 726 O O . ASN A 1 89 ? 32.773 -11.310 -25.265 1.00 44.47 89 ASN A O 1
ATOM 730 N N . ILE A 1 90 ? 34.768 -10.392 -24.652 1.00 44.97 90 ILE A N 1
ATOM 731 C CA . ILE A 1 90 ? 35.790 -11.407 -24.956 1.00 44.97 90 ILE A CA 1
ATOM 732 C C . ILE A 1 90 ? 35.880 -11.855 -26.423 1.00 44.97 90 ILE A C 1
ATOM 734 O O . ILE A 1 90 ? 35.130 -12.695 -26.907 1.00 44.97 90 ILE A O 1
ATOM 738 N N . PHE A 1 91 ? 36.932 -11.352 -27.079 1.00 46.50 91 PHE A N 1
ATOM 739 C CA . PHE A 1 91 ? 37.624 -12.043 -28.162 1.00 46.50 91 PHE A CA 1
ATOM 740 C C . PHE A 1 91 ? 37.882 -13.502 -27.763 1.00 46.50 91 PHE A C 1
ATOM 742 O O . PHE A 1 91 ? 38.841 -13.792 -27.050 1.00 46.50 91 PHE A O 1
ATOM 749 N N . ASP A 1 92 ? 37.072 -14.414 -28.283 1.00 38.16 92 ASP A N 1
ATOM 750 C CA . ASP A 1 92 ? 37.572 -15.716 -28.682 1.00 38.16 92 ASP A CA 1
ATOM 751 C C . ASP A 1 92 ? 36.978 -16.074 -30.050 1.00 38.16 92 ASP A C 1
ATOM 753 O O . ASP A 1 92 ? 35.785 -16.317 -30.194 1.00 38.16 92 ASP A O 1
ATOM 757 N N . SER A 1 93 ? 37.860 -15.956 -31.045 1.00 46.03 93 SER A N 1
ATOM 758 C CA . SER A 1 93 ? 37.853 -16.504 -32.407 1.00 46.03 93 SER A CA 1
ATOM 759 C C . SER A 1 93 ? 36.529 -16.692 -33.182 1.00 46.03 93 SER A C 1
ATOM 761 O O . SER A 1 93 ? 35.694 -17.536 -32.883 1.00 46.03 93 SER A O 1
ATOM 763 N N . ASP A 1 94 ? 36.456 -15.973 -34.311 1.00 47.34 94 ASP A N 1
ATOM 764 C CA . ASP A 1 94 ? 35.850 -16.382 -35.587 1.00 47.34 94 ASP A CA 1
ATOM 765 C C . ASP A 1 94 ? 34.498 -17.108 -35.543 1.00 47.34 94 ASP A C 1
ATOM 767 O O . ASP A 1 94 ? 34.408 -18.301 -35.833 1.00 47.34 94 ASP A O 1
ATOM 771 N N . ILE A 1 95 ? 33.408 -16.357 -35.367 1.00 43.97 95 ILE A N 1
ATOM 772 C CA . ILE A 1 95 ? 32.127 -16.737 -35.974 1.00 43.97 95 ILE A CA 1
ATOM 773 C C . ILE A 1 95 ? 31.519 -15.507 -36.647 1.00 43.97 95 ILE A C 1
ATOM 775 O O . ILE A 1 95 ? 30.957 -14.622 -36.007 1.00 43.97 95 ILE A O 1
ATOM 779 N N . ASN A 1 96 ? 31.632 -15.481 -37.977 1.00 46.06 96 ASN A N 1
ATOM 780 C CA . ASN A 1 96 ? 30.767 -14.700 -38.852 1.00 46.06 96 ASN A CA 1
ATOM 781 C C . ASN A 1 96 ? 29.312 -15.098 -38.585 1.00 46.06 96 ASN A C 1
ATOM 783 O O . ASN A 1 96 ? 28.835 -16.063 -39.175 1.00 46.06 96 ASN A O 1
ATOM 787 N N . ASN A 1 97 ? 28.607 -14.348 -37.747 1.00 39.12 97 ASN A N 1
ATOM 788 C CA . ASN A 1 97 ? 27.154 -14.314 -37.772 1.00 39.12 97 ASN A CA 1
ATOM 789 C C . ASN A 1 97 ? 26.721 -12.865 -37.976 1.00 39.12 97 ASN A C 1
ATOM 791 O O . ASN A 1 97 ? 26.870 -12.005 -37.112 1.00 39.12 97 ASN A O 1
ATOM 795 N N . HIS A 1 98 ? 26.218 -12.610 -39.182 1.00 44.97 98 HIS A N 1
ATOM 796 C CA . HIS A 1 98 ? 25.310 -11.512 -39.454 1.00 44.97 98 HIS A CA 1
ATOM 797 C C . HIS A 1 98 ? 24.049 -11.737 -38.614 1.00 44.97 98 HIS A C 1
ATOM 799 O O . HIS A 1 98 ? 23.110 -12.376 -39.080 1.00 44.97 98 HIS A O 1
ATOM 805 N N . ASP A 1 99 ? 24.032 -11.227 -37.387 1.00 38.81 99 ASP A N 1
ATOM 806 C CA . ASP A 1 99 ? 22.771 -11.038 -36.685 1.00 38.81 99 ASP A CA 1
ATOM 807 C C . ASP A 1 99 ? 22.128 -9.764 -37.234 1.00 38.81 99 ASP A C 1
ATOM 809 O O . ASP A 1 99 ? 22.635 -8.646 -37.095 1.00 38.81 99 ASP A O 1
ATOM 813 N N . GLU A 1 100 ? 21.026 -9.969 -37.953 1.00 38.22 100 GLU A N 1
ATOM 814 C CA . GLU A 1 100 ? 20.096 -8.929 -38.357 1.00 38.22 100 GLU A CA 1
ATOM 815 C C . GLU A 1 100 ? 19.745 -8.084 -37.130 1.00 38.22 100 GLU A C 1
ATOM 817 O O . GLU A 1 100 ? 19.075 -8.542 -36.202 1.00 38.22 100 GLU A O 1
ATOM 822 N N . LYS A 1 101 ? 20.176 -6.817 -37.144 1.00 39.91 101 LYS A N 1
ATOM 823 C CA . LYS A 1 101 ? 19.586 -5.762 -36.322 1.00 39.91 101 LYS A CA 1
ATOM 824 C C . LYS A 1 101 ? 18.127 -5.604 -36.745 1.00 39.91 101 LYS A C 1
ATOM 826 O O . LYS A 1 101 ? 17.786 -4.701 -37.502 1.00 39.91 101 LYS A O 1
ATOM 831 N N . ASN A 1 102 ? 17.259 -6.471 -36.238 1.00 33.50 102 ASN A N 1
ATOM 832 C CA . ASN A 1 102 ? 15.848 -6.161 -36.114 1.00 33.50 102 ASN A CA 1
ATOM 833 C C . ASN A 1 102 ? 15.747 -5.114 -35.007 1.00 33.50 102 ASN A C 1
ATOM 835 O O . ASN A 1 102 ? 15.498 -5.432 -33.846 1.00 33.50 102 ASN A O 1
ATOM 839 N N . SER A 1 103 ? 16.013 -3.857 -35.372 1.00 36.22 103 SER A N 1
ATOM 840 C CA . SER A 1 103 ? 15.603 -2.704 -34.587 1.00 36.22 103 SER A CA 1
ATOM 841 C C . SER A 1 103 ? 14.083 -2.762 -34.518 1.00 36.22 103 SER A C 1
ATOM 843 O O . SER A 1 103 ? 13.388 -2.305 -35.428 1.00 36.22 103 SER A O 1
ATOM 845 N N . VAL A 1 104 ? 13.566 -3.415 -33.480 1.00 37.38 104 VAL A N 1
ATOM 846 C CA . VAL A 1 104 ? 12.168 -3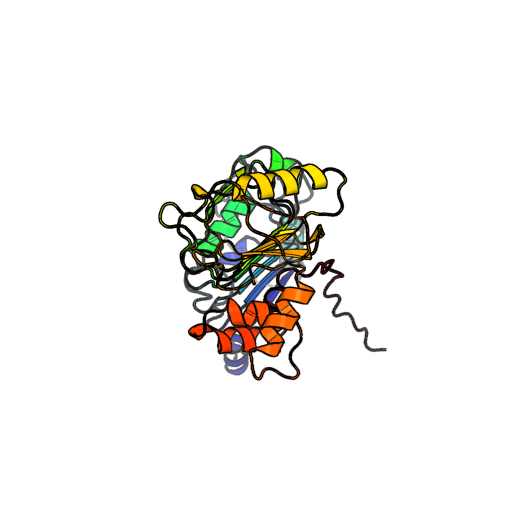.280 -33.093 1.00 37.38 104 VAL A CA 1
ATOM 847 C C . VAL A 1 104 ? 11.938 -1.782 -32.967 1.00 37.38 104 VAL A C 1
ATOM 849 O O . VAL A 1 104 ? 12.657 -1.116 -32.227 1.00 37.38 104 VAL A O 1
ATOM 852 N N . GLU A 1 105 ? 11.013 -1.249 -33.763 1.00 38.28 105 GLU A N 1
ATOM 853 C CA . GLU A 1 105 ? 10.594 0.149 -33.725 1.00 38.28 105 GLU A CA 1
ATOM 854 C C . GLU A 1 105 ? 10.113 0.503 -32.309 1.00 38.28 105 GLU A C 1
ATOM 856 O O . GLU A 1 105 ? 8.929 0.434 -31.995 1.00 38.28 105 GLU A O 1
ATOM 861 N N . THR A 1 106 ? 11.026 0.908 -31.433 1.00 43.44 106 THR A N 1
ATOM 862 C CA . THR A 1 106 ? 10.723 1.521 -30.138 1.00 43.44 106 THR A CA 1
ATOM 863 C C . THR A 1 106 ? 10.686 3.036 -30.303 1.00 43.44 106 THR A C 1
ATOM 865 O O . THR A 1 106 ? 11.309 3.777 -29.555 1.00 43.44 106 THR A O 1
ATOM 868 N N . ASN A 1 107 ? 9.951 3.521 -31.307 1.00 38.72 107 ASN A N 1
ATOM 869 C CA . ASN A 1 107 ? 9.709 4.950 -31.521 1.00 38.72 107 ASN A CA 1
ATOM 870 C C . ASN A 1 107 ? 8.483 5.433 -30.724 1.00 38.72 107 ASN A C 1
ATOM 872 O O . ASN A 1 107 ? 7.644 6.164 -31.248 1.00 38.72 107 ASN A O 1
ATOM 876 N N . GLN A 1 108 ? 8.348 5.031 -29.457 1.00 48.88 108 GLN A N 1
ATOM 877 C CA . GLN A 1 108 ? 7.464 5.743 -28.530 1.00 48.88 108 GLN A CA 1
ATOM 878 C C . GLN A 1 108 ? 8.316 6.721 -27.732 1.00 48.88 108 GLN A C 1
ATOM 880 O O . GLN A 1 108 ? 8.815 6.413 -26.654 1.00 48.88 108 GLN A O 1
ATOM 885 N N . VAL A 1 109 ? 8.522 7.895 -28.329 1.00 51.19 109 VAL A N 1
ATOM 886 C CA . VAL A 1 109 ? 9.140 9.045 -27.668 1.00 51.19 109 VAL A CA 1
ATOM 887 C C . VAL A 1 109 ? 8.248 9.463 -26.496 1.00 51.19 109 VAL A C 1
ATOM 889 O O . VAL A 1 109 ? 7.037 9.631 -26.664 1.00 51.19 109 VAL A O 1
ATOM 892 N N . PHE A 1 110 ? 8.859 9.606 -25.319 1.00 55.19 110 PHE A N 1
ATOM 893 C CA . PHE A 1 110 ? 8.218 10.069 -24.090 1.00 55.19 110 PHE A CA 1
ATOM 894 C C . PHE A 1 110 ? 7.501 11.391 -24.314 1.00 55.19 110 PHE A C 1
ATOM 896 O O . PHE A 1 110 ? 8.090 12.351 -24.812 1.00 55.19 110 PHE A O 1
ATOM 903 N N . THR A 1 111 ? 6.224 11.439 -23.960 1.00 51.41 111 THR A N 1
ATOM 904 C CA . THR A 1 111 ? 5.425 12.655 -24.131 1.00 51.41 111 THR A CA 1
ATOM 905 C C . THR A 1 111 ? 4.571 12.997 -22.917 1.00 51.41 111 THR A C 1
ATOM 907 O O . THR A 1 111 ? 3.898 14.022 -22.975 1.00 51.41 111 THR A O 1
ATOM 910 N N . ALA A 1 112 ? 4.587 12.209 -21.828 1.00 57.09 112 ALA A N 1
ATOM 911 C CA . ALA A 1 112 ? 3.517 12.320 -20.838 1.00 57.09 112 ALA A CA 1
ATOM 912 C C . ALA A 1 112 ? 3.881 12.215 -19.346 1.00 57.09 112 ALA A C 1
ATOM 914 O O . ALA A 1 112 ? 2.980 12.466 -18.564 1.00 57.09 112 ALA A O 1
ATOM 915 N N . GLY A 1 113 ? 5.110 11.941 -18.884 1.00 67.81 113 GLY A N 1
ATOM 916 C CA . GLY A 1 113 ? 5.485 12.092 -17.453 1.00 67.81 113 GLY A CA 1
ATOM 917 C C . GLY A 1 113 ? 4.716 11.190 -16.461 1.00 67.81 113 GLY A C 1
ATOM 918 O O . GLY A 1 113 ? 4.733 11.392 -15.242 1.00 67.81 113 GLY A O 1
ATOM 919 N N . ASP A 1 114 ? 3.930 10.243 -16.966 1.00 80.88 114 ASP A N 1
ATOM 920 C CA . ASP A 1 114 ? 3.118 9.280 -16.226 1.00 80.88 114 ASP A CA 1
ATOM 921 C C . ASP A 1 114 ? 3.680 7.855 -16.319 1.00 80.88 114 ASP A C 1
ATOM 923 O O . ASP A 1 114 ? 3.097 6.922 -15.766 1.00 80.88 114 ASP A O 1
ATOM 927 N N . GLU A 1 115 ? 4.858 7.688 -16.924 1.00 85.75 115 GLU A N 1
ATOM 928 C CA . GLU A 1 115 ? 5.452 6.398 -17.269 1.00 85.75 115 GLU A CA 1
ATOM 929 C C . GLU A 1 115 ? 5.662 5.509 -16.039 1.00 85.75 115 GLU A C 1
ATOM 931 O O . GLU A 1 115 ? 5.474 4.294 -16.099 1.00 85.75 115 GLU A O 1
ATOM 936 N N . LYS A 1 116 ? 5.982 6.112 -14.887 1.00 88.81 116 LYS A N 1
ATOM 937 C CA . LYS A 1 116 ? 6.088 5.394 -13.610 1.00 88.81 116 LYS A CA 1
ATOM 938 C C . LYS A 1 116 ? 4.765 4.743 -13.218 1.00 88.81 116 LYS A C 1
ATOM 940 O O . LYS A 1 116 ? 4.744 3.565 -12.876 1.00 88.81 116 LYS A O 1
ATOM 945 N N . ILE A 1 117 ? 3.663 5.491 -13.287 1.00 91.25 117 ILE A N 1
ATOM 946 C CA . ILE A 1 117 ? 2.325 4.984 -12.956 1.00 91.25 117 ILE A CA 1
ATOM 947 C C . ILE A 1 117 ? 1.885 3.949 -13.985 1.00 91.25 117 ILE A C 1
ATOM 949 O O . ILE A 1 117 ? 1.385 2.897 -13.595 1.00 91.25 117 ILE A O 1
ATOM 953 N N . GLU A 1 118 ? 2.100 4.206 -15.276 1.00 89.44 118 GLU A N 1
ATOM 954 C CA . GLU A 1 118 ? 1.790 3.240 -16.332 1.00 89.44 118 GLU A CA 1
ATOM 955 C C . GLU A 1 118 ? 2.547 1.922 -16.133 1.00 89.44 118 GLU A C 1
ATOM 957 O O . GLU A 1 118 ? 1.962 0.844 -16.263 1.00 89.44 118 GLU A O 1
ATOM 962 N N . PHE A 1 119 ? 3.829 1.991 -15.763 1.00 89.06 119 PHE A N 1
ATOM 963 C CA . PHE A 1 119 ? 4.636 0.816 -15.464 1.00 89.06 119 PHE A CA 1
ATOM 964 C C . PHE A 1 119 ? 4.076 0.045 -14.268 1.00 89.06 119 PHE A C 1
ATOM 966 O O . PHE A 1 119 ? 3.812 -1.152 -14.398 1.00 89.06 119 PHE A O 1
ATOM 973 N N . VAL A 1 120 ? 3.822 0.711 -13.134 1.00 92.38 120 VAL A N 1
ATOM 974 C CA . VAL A 1 120 ? 3.248 0.047 -11.951 1.00 92.38 120 VAL A CA 1
ATOM 975 C C . VAL A 1 120 ? 1.879 -0.559 -12.268 1.00 92.38 120 VAL A C 1
ATOM 977 O O . VAL A 1 120 ? 1.662 -1.733 -11.972 1.00 92.38 120 VAL A O 1
ATOM 980 N N . ASN A 1 121 ? 0.991 0.179 -12.939 1.00 92.75 121 ASN A N 1
ATOM 981 C CA . ASN A 1 121 ? -0.307 -0.333 -13.385 1.00 92.75 121 ASN A CA 1
ATOM 982 C C . ASN A 1 121 ? -0.147 -1.577 -14.261 1.00 92.75 121 ASN A C 1
ATOM 984 O O . ASN A 1 121 ? -0.821 -2.574 -14.025 1.00 92.75 121 ASN A O 1
ATOM 988 N N . SER A 1 122 ? 0.799 -1.572 -15.207 1.00 89.00 122 SER A N 1
ATOM 989 C CA . SER A 1 122 ? 1.041 -2.735 -16.063 1.00 89.00 122 SER A CA 1
ATOM 990 C C . SER A 1 122 ? 1.463 -3.978 -15.270 1.00 89.00 122 SER A C 1
ATOM 992 O O . SER A 1 122 ? 1.078 -5.090 -15.631 1.00 89.00 122 SER A O 1
ATOM 994 N N . ILE A 1 123 ? 2.193 -3.812 -14.159 1.00 89.06 123 ILE A N 1
ATOM 995 C CA . ILE A 1 123 ? 2.528 -4.928 -13.268 1.00 89.06 123 ILE A CA 1
ATOM 996 C C . ILE A 1 123 ? 1.285 -5.413 -12.512 1.00 89.06 123 ILE A C 1
ATOM 998 O O . ILE A 1 123 ? 1.044 -6.621 -12.451 1.00 89.06 123 ILE A O 1
ATOM 1002 N N . LEU A 1 124 ? 0.495 -4.492 -11.949 1.00 91.06 124 LEU A N 1
ATOM 1003 C CA . LEU A 1 124 ? -0.719 -4.812 -11.189 1.00 91.06 124 LEU A CA 1
ATOM 1004 C C . LEU A 1 124 ? -1.760 -5.531 -12.059 1.00 91.06 124 LEU A C 1
ATOM 1006 O O . LEU A 1 124 ? -2.311 -6.550 -11.641 1.00 91.06 124 LEU A O 1
ATOM 1010 N N . ASP A 1 125 ? -1.952 -5.065 -13.292 1.00 88.25 125 ASP A N 1
ATOM 1011 C CA . ASP A 1 125 ? -2.822 -5.692 -14.289 1.00 88.25 125 ASP A CA 1
ATOM 1012 C C . ASP A 1 125 ? -2.309 -7.080 -14.690 1.00 88.25 125 ASP A C 1
ATOM 1014 O O . ASP A 1 125 ? -3.089 -8.016 -14.891 1.00 88.25 125 ASP A O 1
ATOM 1018 N N . ALA A 1 126 ? -0.985 -7.238 -14.779 1.00 85.31 126 ALA A N 1
ATOM 1019 C CA . ALA A 1 126 ? -0.368 -8.502 -15.149 1.00 85.31 126 ALA A CA 1
ATOM 1020 C C . ALA A 1 126 ? -0.417 -9.565 -14.038 1.00 85.31 126 ALA A C 1
ATOM 1022 O O . ALA A 1 126 ? -0.291 -10.760 -14.314 1.00 85.31 126 ALA A O 1
ATOM 1023 N N . CYS A 1 127 ? -0.571 -9.149 -12.782 1.00 87.69 127 CYS A N 1
ATOM 1024 C CA . CYS A 1 127 ? -0.406 -10.005 -1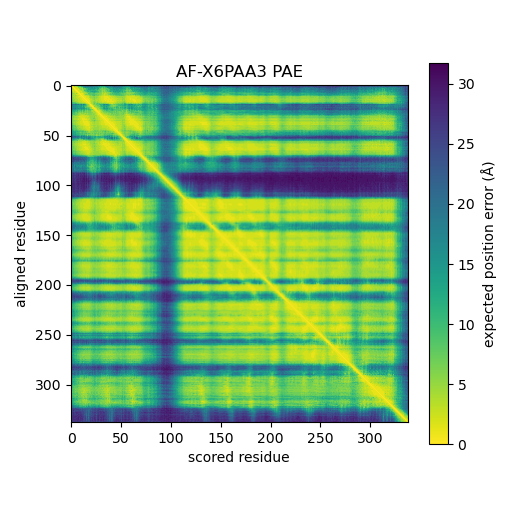1.613 1.00 87.69 127 CYS A CA 1
ATOM 1025 C C . CYS A 1 127 ? -1.643 -9.923 -10.696 1.00 87.69 127 CYS A C 1
ATOM 1027 O O . CYS A 1 127 ? -1.588 -9.350 -9.609 1.00 87.69 127 CYS A O 1
ATOM 1029 N N . PRO A 1 128 ? -2.763 -10.573 -11.066 1.00 85.12 128 PRO A N 1
ATOM 1030 C CA . PRO A 1 128 ? -4.053 -10.417 -10.381 1.00 85.12 128 PRO A CA 1
ATOM 1031 C C . PRO A 1 128 ? -4.110 -11.009 -8.963 1.00 85.12 128 PRO A C 1
ATOM 1033 O O . PRO A 1 128 ? -5.127 -10.885 -8.287 1.00 85.12 128 PRO A O 1
ATOM 1036 N N . ASN A 1 129 ? -3.055 -11.696 -8.520 1.00 88.62 129 ASN A N 1
ATOM 1037 C CA . ASN A 1 129 ? -2.981 -12.302 -7.192 1.00 88.62 129 ASN A CA 1
ATOM 1038 C C . ASN A 1 129 ? -2.120 -11.491 -6.210 1.00 88.62 129 ASN A C 1
ATOM 1040 O O . ASN A 1 129 ? -1.787 -12.009 -5.146 1.00 88.62 129 ASN A O 1
ATOM 1044 N N . ILE A 1 130 ? -1.715 -10.266 -6.555 1.00 91.50 130 ILE A N 1
ATOM 1045 C CA . ILE A 1 130 ? -0.964 -9.415 -5.628 1.00 91.50 130 ILE A CA 1
ATOM 1046 C C . ILE A 1 130 ? -1.847 -9.089 -4.421 1.00 91.50 130 ILE A C 1
ATOM 1048 O O . ILE A 1 130 ? -2.998 -8.669 -4.564 1.00 91.50 130 ILE A O 1
ATOM 1052 N N . LEU A 1 131 ? -1.264 -9.283 -3.242 1.00 94.12 131 LEU A N 1
ATOM 1053 C CA . LEU A 1 131 ? -1.837 -9.002 -1.934 1.00 94.12 131 LEU A CA 1
ATOM 1054 C C . LEU A 1 131 ? -1.193 -7.768 -1.290 1.00 94.12 131 LEU A C 1
ATOM 1056 O O . LEU A 1 131 ? -1.856 -7.089 -0.513 1.00 94.12 131 LEU A O 1
ATOM 1060 N N . ALA A 1 132 ? 0.067 -7.458 -1.606 1.00 94.94 132 ALA A N 1
ATOM 1061 C CA . ALA A 1 132 ? 0.773 -6.318 -1.028 1.00 94.94 132 ALA A CA 1
ATOM 1062 C C . ALA A 1 132 ? 1.559 -5.516 -2.074 1.00 94.94 132 ALA A C 1
ATOM 1064 O O . ALA A 1 132 ? 2.250 -6.090 -2.919 1.00 94.94 132 ALA A O 1
ATOM 1065 N N . LEU A 1 133 ? 1.485 -4.189 -1.971 1.00 95.75 133 LEU A N 1
ATOM 1066 C CA . LEU A 1 133 ? 2.275 -3.245 -2.757 1.00 95.75 133 LEU A CA 1
ATOM 1067 C C . LEU A 1 133 ? 2.966 -2.259 -1.815 1.00 95.75 133 LEU A C 1
ATOM 1069 O O . LEU A 1 133 ? 2.303 -1.567 -1.043 1.00 95.75 133 LEU A O 1
ATOM 1073 N N . PHE A 1 134 ? 4.287 -2.182 -1.921 1.00 94.94 134 PHE A N 1
ATOM 1074 C CA . PHE A 1 134 ? 5.092 -1.095 -1.388 1.00 94.94 134 PHE A CA 1
ATOM 1075 C C . PHE A 1 134 ? 5.653 -0.287 -2.556 1.00 94.94 134 PHE A C 1
ATOM 1077 O O . PHE A 1 134 ? 6.325 -0.846 -3.422 1.00 94.94 134 PHE A O 1
ATOM 1084 N N . TRP A 1 135 ? 5.384 1.015 -2.581 1.00 94.88 135 TRP A N 1
ATOM 1085 C CA . TRP A 1 135 ? 5.957 1.910 -3.573 1.00 94.88 135 TRP A CA 1
ATOM 1086 C C . TRP A 1 135 ? 6.469 3.199 -2.935 1.00 94.88 135 TRP A C 1
ATOM 1088 O O . TRP A 1 135 ? 5.697 3.996 -2.400 1.00 94.88 135 TRP A O 1
ATOM 1098 N N . ASN A 1 136 ? 7.781 3.407 -3.026 1.00 92.31 136 ASN A N 1
ATOM 1099 C CA . ASN A 1 136 ? 8.414 4.689 -2.766 1.00 92.31 136 ASN A CA 1
ATOM 1100 C C . ASN A 1 136 ? 8.579 5.449 -4.087 1.00 92.31 136 ASN A C 1
ATOM 1102 O O . ASN A 1 136 ? 9.438 5.112 -4.909 1.00 92.31 136 ASN A O 1
ATOM 1106 N N . PHE A 1 137 ? 7.725 6.444 -4.310 1.00 87.94 137 PHE A N 1
ATOM 1107 C CA . PHE A 1 137 ? 7.811 7.311 -5.472 1.00 87.94 137 PHE A CA 1
ATOM 1108 C C . PHE A 1 137 ? 8.912 8.338 -5.224 1.00 87.94 137 PHE A C 1
ATOM 1110 O O . PHE A 1 137 ? 8.770 9.202 -4.367 1.00 87.94 137 PHE A O 1
ATOM 1117 N N . ALA A 1 138 ? 10.010 8.247 -5.972 1.00 82.75 138 ALA A N 1
ATOM 1118 C CA . ALA A 1 138 ? 11.032 9.286 -5.993 1.00 82.75 138 ALA A CA 1
ATOM 1119 C C . ALA A 1 138 ? 10.589 10.386 -6.972 1.00 82.75 138 ALA A C 1
ATOM 1121 O O . ALA A 1 138 ? 10.615 10.129 -8.184 1.00 82.75 138 ALA A O 1
ATOM 1122 N N . PRO A 1 139 ? 10.151 11.571 -6.502 1.00 70.56 139 PRO A N 1
ATOM 1123 C CA . PRO A 1 139 ? 9.694 12.629 -7.387 1.00 70.56 139 PRO A CA 1
ATOM 1124 C C . PRO A 1 139 ? 10.874 13.298 -8.096 1.00 70.56 139 PRO A C 1
ATOM 1126 O O . PRO A 1 139 ? 11.851 13.704 -7.469 1.00 70.56 139 PRO A O 1
ATOM 1129 N N . TRP A 1 140 ? 10.757 13.449 -9.411 1.00 69.25 140 TRP A N 1
ATOM 1130 C CA . TRP A 1 140 ? 11.616 14.305 -10.228 1.00 69.25 140 TRP A CA 1
ATOM 1131 C C . TRP A 1 140 ? 10.790 15.470 -10.772 1.00 69.25 140 TRP A C 1
ATOM 1133 O O . TRP A 1 140 ? 9.569 15.380 -10.877 1.00 69.25 140 TRP A O 1
ATOM 1143 N N . LEU A 1 141 ? 11.447 16.572 -11.145 1.00 62.47 141 LEU A N 1
ATOM 1144 C CA . LEU A 1 141 ? 10.767 17.779 -11.641 1.00 62.47 141 LEU A CA 1
ATOM 1145 C C . LEU A 1 141 ? 9.822 17.495 -12.824 1.00 62.47 141 LEU A C 1
ATOM 1147 O O . LEU A 1 141 ? 8.763 18.107 -12.914 1.00 62.47 141 LEU A O 1
ATOM 1151 N N . SER A 1 142 ? 10.172 16.536 -13.686 1.00 61.53 142 SER A N 1
ATOM 1152 C CA . SER A 1 142 ? 9.361 16.112 -14.834 1.00 61.53 142 SER A CA 1
ATOM 1153 C C . SER A 1 142 ? 8.068 15.380 -14.458 1.00 61.53 142 SER A C 1
ATOM 1155 O O . SER A 1 142 ? 7.141 15.343 -15.260 1.00 61.53 142 SER A O 1
ATOM 1157 N N . ASP A 1 143 ? 7.977 14.809 -13.253 1.00 65.00 143 ASP A N 1
ATOM 1158 C CA . ASP A 1 143 ? 6.820 14.011 -12.819 1.00 65.00 143 ASP A CA 1
ATOM 1159 C C . ASP A 1 143 ? 5.631 14.880 -12.356 1.00 65.00 143 ASP A C 1
ATOM 1161 O O . ASP A 1 143 ? 4.514 14.387 -12.163 1.00 65.00 143 ASP A O 1
ATOM 1165 N N . ILE A 1 144 ? 5.865 16.181 -12.156 1.00 65.81 144 ILE A N 1
ATOM 1166 C CA . ILE A 1 144 ? 4.896 17.142 -11.603 1.00 65.81 144 ILE A CA 1
ATOM 1167 C C . ILE A 1 144 ? 3.971 17.698 -12.700 1.00 65.81 144 ILE A C 1
ATOM 1169 O O . ILE A 1 144 ? 2.895 18.219 -12.413 1.00 65.81 144 ILE A O 1
ATOM 1173 N N . GLU A 1 145 ? 4.352 17.571 -13.972 1.00 70.12 145 GLU A N 1
ATOM 1174 C CA . GLU A 1 145 ? 3.643 18.234 -15.072 1.00 70.12 145 GLU A CA 1
ATOM 1175 C C . GLU A 1 145 ? 2.480 17.422 -15.653 1.00 70.12 145 GLU A C 1
ATOM 1177 O O . GLU A 1 145 ? 1.683 17.968 -16.415 1.00 70.12 145 GLU A O 1
ATOM 1182 N N . SER A 1 146 ? 2.334 16.144 -15.291 1.00 78.94 146 SER A N 1
ATOM 1183 C CA . SER A 1 146 ? 1.301 15.294 -15.882 1.00 78.94 146 SER A CA 1
ATOM 1184 C C . SER A 1 146 ? 0.403 14.598 -14.884 1.00 78.94 146 SER A C 1
ATOM 1186 O O . SER A 1 146 ? 0.819 14.214 -13.795 1.00 78.94 146 SER A O 1
ATOM 1188 N N . GLU A 1 147 ? -0.841 14.373 -15.276 1.00 85.88 147 GLU A N 1
ATOM 1189 C CA . GLU A 1 147 ? -1.791 13.604 -14.484 1.00 85.88 147 GLU A CA 1
ATOM 1190 C C . GLU A 1 147 ? -1.612 12.106 -14.742 1.00 85.88 147 GLU A C 1
ATOM 1192 O O . GLU A 1 147 ? -1.262 11.678 -15.837 1.00 85.88 147 GLU A O 1
ATOM 1197 N N . GLY A 1 148 ? -1.845 11.287 -13.723 1.00 90.19 148 GLY A N 1
ATOM 1198 C CA . GLY A 1 148 ? -1.814 9.833 -13.847 1.00 90.19 148 GLY A CA 1
ATOM 1199 C C . GLY A 1 148 ? -2.586 9.194 -12.707 1.00 90.19 148 GLY A C 1
ATOM 1200 O O . GLY A 1 148 ? -2.685 9.776 -11.630 1.00 90.19 148 GLY A O 1
ATOM 1201 N N . THR A 1 149 ? -3.168 8.018 -12.937 1.00 95.12 149 THR A N 1
ATOM 1202 C CA . THR A 1 149 ? -3.952 7.309 -11.916 1.00 95.12 149 THR A CA 1
ATOM 1203 C C . THR A 1 149 ? -3.376 5.923 -11.661 1.00 95.12 149 THR A C 1
ATOM 1205 O O . THR A 1 149 ? -3.328 5.098 -12.568 1.00 95.12 149 THR A O 1
ATOM 1208 N N . LEU A 1 150 ? -2.967 5.653 -10.423 1.00 95.69 150 LEU A N 1
ATOM 1209 C CA . LEU A 1 150 ? -2.594 4.323 -9.954 1.00 95.69 150 LEU A CA 1
ATOM 1210 C C . LEU A 1 150 ? -3.867 3.514 -9.673 1.00 95.69 150 LEU A C 1
ATOM 1212 O O . LEU A 1 150 ? -4.650 3.862 -8.787 1.00 95.69 150 LEU A O 1
ATOM 1216 N N . HIS A 1 151 ? -4.083 2.437 -10.422 1.00 95.25 151 HIS A N 1
ATOM 1217 C CA . HIS A 1 151 ? -5.258 1.578 -10.302 1.00 95.25 151 HIS A CA 1
ATOM 1218 C C . HIS A 1 151 ? -4.984 0.426 -9.337 1.00 95.25 151 HIS A C 1
ATOM 1220 O O . HIS A 1 151 ? -4.278 -0.525 -9.667 1.00 95.25 151 HIS A O 1
ATOM 1226 N N . ILE A 1 152 ? -5.564 0.487 -8.136 1.00 95.00 152 ILE A N 1
ATOM 1227 C CA . ILE A 1 152 ? -5.356 -0.560 -7.135 1.00 95.00 152 ILE A CA 1
ATOM 1228 C C . ILE A 1 152 ? -6.325 -1.731 -7.378 1.00 95.00 152 ILE A C 1
ATOM 1230 O O . ILE A 1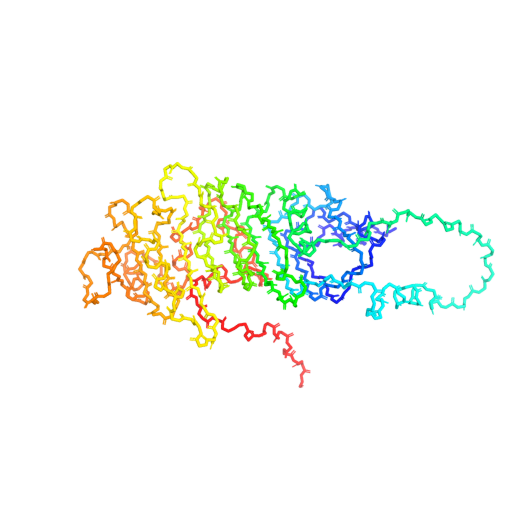 152 ? -7.549 -1.533 -7.368 1.00 95.00 152 ILE A O 1
ATOM 1234 N N . PRO A 1 153 ? -5.820 -2.965 -7.584 1.00 91.94 153 PRO A N 1
ATOM 1235 C CA . PRO A 1 153 ? -6.665 -4.117 -7.863 1.00 91.94 153 PRO A CA 1
ATOM 1236 C C . PRO A 1 153 ? -7.456 -4.549 -6.625 1.00 91.94 153 PRO A C 1
ATOM 1238 O O . PRO A 1 153 ? -7.022 -4.407 -5.484 1.00 91.94 153 PRO A O 1
ATOM 1241 N N . ALA A 1 154 ? -8.616 -5.167 -6.854 1.00 90.69 154 ALA A N 1
ATOM 1242 C CA . ALA A 1 154 ? -9.506 -5.616 -5.781 1.00 90.69 154 ALA A CA 1
ATOM 1243 C C . ALA A 1 154 ? -8.911 -6.715 -4.876 1.00 90.69 154 ALA A C 1
ATOM 1245 O O . ALA A 1 154 ? -9.458 -6.958 -3.801 1.00 90.69 154 ALA A O 1
ATOM 1246 N N . SER A 1 155 ? -7.845 -7.391 -5.322 1.00 90.62 155 SER A N 1
ATOM 1247 C CA . SER A 1 155 ? -7.125 -8.426 -4.571 1.00 90.62 155 SER A CA 1
ATOM 1248 C C . SER A 1 155 ? -6.187 -7.866 -3.503 1.00 90.62 155 SER A C 1
ATOM 1250 O O . SER A 1 155 ? -5.782 -8.621 -2.624 1.00 90.62 155 SER A O 1
ATOM 1252 N N . LEU A 1 156 ? -5.818 -6.581 -3.589 1.00 93.44 156 LEU A N 1
ATOM 1253 C CA . LEU A 1 156 ? -4.822 -5.992 -2.704 1.00 93.44 156 LEU A CA 1
ATOM 1254 C C . LEU A 1 156 ? -5.352 -5.914 -1.263 1.00 93.44 156 LEU A C 1
ATOM 1256 O O . LEU A 1 156 ? -6.448 -5.404 -1.019 1.00 93.44 156 LEU A O 1
ATOM 1260 N N . GLU A 1 157 ? -4.553 -6.394 -0.312 1.00 94.25 157 GLU A N 1
ATOM 1261 C CA . GLU A 1 157 ? -4.838 -6.357 1.126 1.00 94.25 157 GLU A CA 1
ATOM 1262 C C . GLU A 1 157 ? -3.969 -5.320 1.860 1.00 94.25 157 GLU A C 1
ATOM 1264 O O . GLU A 1 157 ? -4.419 -4.745 2.852 1.00 94.25 157 GLU A O 1
ATOM 1269 N N . TRP A 1 158 ? -2.760 -5.035 1.363 1.00 94.94 158 TRP A N 1
ATOM 1270 C CA . TRP A 1 158 ? -1.816 -4.104 1.987 1.00 94.94 158 TRP A CA 1
ATOM 1271 C C . TRP A 1 158 ? -1.228 -3.123 0.980 1.00 94.94 158 TRP A C 1
ATOM 1273 O O . TRP A 1 158 ? -0.715 -3.519 -0.068 1.00 94.94 158 TRP A O 1
ATOM 1283 N N . LEU A 1 159 ? -1.261 -1.838 1.320 1.00 95.38 159 LEU A N 1
ATOM 1284 C CA . LEU A 1 159 ? -0.766 -0.765 0.466 1.00 95.38 159 LEU A CA 1
ATOM 1285 C C . LEU A 1 159 ? 0.105 0.199 1.272 1.00 95.38 159 LEU A C 1
ATOM 1287 O O . LEU A 1 159 ? -0.382 0.800 2.222 1.00 95.38 159 LEU A O 1
ATOM 1291 N N . LEU A 1 160 ? 1.364 0.377 0.879 1.00 94.50 160 LEU A N 1
ATOM 1292 C CA . LEU A 1 160 ? 2.227 1.443 1.385 1.00 94.50 160 LEU A CA 1
ATOM 1293 C C . LEU A 1 160 ? 2.694 2.286 0.205 1.00 94.50 160 LEU A C 1
ATOM 1295 O O . LEU A 1 160 ? 3.396 1.781 -0.671 1.00 94.50 160 LEU A O 1
ATOM 1299 N N . LEU A 1 161 ? 2.308 3.558 0.190 1.00 94.44 161 LEU A N 1
ATOM 1300 C CA . LEU A 1 161 ? 2.706 4.517 -0.836 1.00 94.44 161 LEU A CA 1
ATOM 1301 C C . LEU A 1 161 ? 3.408 5.701 -0.178 1.00 94.44 161 LEU A C 1
ATOM 1303 O O . LEU A 1 161 ? 2.906 6.241 0.809 1.00 94.44 161 LEU A O 1
ATOM 1307 N N . ARG A 1 162 ? 4.550 6.111 -0.731 1.00 91.12 162 ARG A N 1
ATOM 1308 C CA . ARG A 1 162 ? 5.296 7.291 -0.275 1.00 91.12 162 ARG A CA 1
ATOM 1309 C C . ARG A 1 162 ? 5.587 8.231 -1.431 1.00 91.12 162 ARG A C 1
ATOM 1311 O O . ARG A 1 162 ? 5.928 7.757 -2.512 1.00 91.12 162 ARG A O 1
ATOM 1318 N N . GLY A 1 163 ? 5.469 9.535 -1.184 1.00 87.06 163 GLY A N 1
ATOM 1319 C CA . GLY A 1 163 ? 5.952 10.575 -2.095 1.00 87.06 163 GLY A CA 1
ATOM 1320 C C . GLY A 1 163 ? 5.184 10.691 -3.414 1.00 87.06 163 GLY A C 1
ATOM 1321 O O . GLY A 1 163 ? 5.738 11.183 -4.395 1.00 87.06 163 GLY A O 1
ATOM 1322 N N . ILE A 1 164 ? 3.932 10.216 -3.473 1.00 88.88 164 ILE A N 1
ATOM 1323 C CA . ILE A 1 164 ? 3.102 10.343 -4.679 1.00 88.88 164 ILE A CA 1
ATOM 1324 C C . ILE A 1 164 ? 2.711 11.824 -4.851 1.00 88.88 164 ILE A C 1
ATOM 1326 O O . ILE A 1 164 ? 2.065 12.373 -3.958 1.00 88.88 164 ILE A O 1
ATOM 1330 N N . PRO A 1 165 ? 3.057 12.475 -5.979 1.00 86.75 165 PRO A N 1
ATOM 1331 C CA . PRO A 1 165 ? 2.741 13.883 -6.206 1.00 86.75 165 PRO A CA 1
ATOM 1332 C C . PRO A 1 165 ? 1.233 14.167 -6.215 1.00 86.75 165 PRO A C 1
ATOM 1334 O O . PRO A 1 165 ? 0.435 13.325 -6.625 1.00 86.75 165 PRO A O 1
ATOM 1337 N N . SER A 1 166 ? 0.834 15.382 -5.831 1.00 84.44 166 SER A N 1
ATOM 1338 C CA . SER A 1 166 ? -0.582 15.768 -5.699 1.00 84.44 166 SER A CA 1
ATOM 1339 C C . SER A 1 166 ? -1.365 15.767 -7.020 1.00 84.44 166 SER A C 1
ATOM 1341 O O . SER A 1 166 ? -2.577 15.562 -7.013 1.00 84.44 166 SER A O 1
ATOM 1343 N N . ASN A 1 167 ? -0.682 15.941 -8.156 1.00 85.88 167 ASN A N 1
ATOM 1344 C CA . ASN A 1 167 ? -1.229 15.827 -9.514 1.00 85.88 167 ASN A CA 1
ATOM 1345 C C . ASN A 1 167 ? -1.469 14.372 -9.962 1.00 85.88 167 ASN A C 1
ATOM 1347 O O . ASN A 1 167 ? -1.987 14.139 -11.055 1.00 85.88 167 ASN A O 1
ATOM 1351 N N . LYS A 1 168 ? -1.084 13.382 -9.151 1.00 90.25 168 LYS A N 1
ATOM 1352 C CA . LYS A 1 168 ? -1.348 11.966 -9.401 1.00 90.25 168 LYS A CA 1
ATOM 1353 C C . LYS A 1 168 ? -2.462 11.472 -8.483 1.00 90.25 168 LYS A C 1
ATOM 1355 O O . LYS A 1 168 ? -2.600 11.910 -7.344 1.00 90.25 168 LYS A O 1
ATOM 1360 N N . PHE A 1 169 ? -3.245 10.524 -8.982 1.00 94.19 169 PHE A N 1
ATOM 1361 C CA . PHE A 1 169 ? -4.395 9.969 -8.281 1.00 94.19 169 PHE A CA 1
ATOM 1362 C C . PHE A 1 169 ? -4.185 8.500 -7.917 1.00 94.19 169 PHE A C 1
ATOM 1364 O O . PHE A 1 169 ? -3.558 7.741 -8.652 1.00 94.19 169 PHE A O 1
ATOM 1371 N N . ILE A 1 170 ? -4.766 8.077 -6.800 1.00 96.38 170 ILE A N 1
ATOM 1372 C CA . ILE A 1 170 ? -4.790 6.689 -6.336 1.00 96.38 170 ILE A CA 1
ATOM 1373 C C . ILE A 1 170 ? -6.242 6.217 -6.370 1.00 96.38 170 ILE A C 1
ATOM 1375 O O . ILE A 1 170 ? -7.082 6.715 -5.621 1.00 96.38 170 ILE A O 1
ATOM 1379 N N . ASP A 1 171 ? -6.560 5.262 -7.241 1.00 95.62 171 ASP A N 1
ATOM 1380 C CA . ASP A 1 171 ? -7.913 4.730 -7.387 1.00 95.62 171 ASP A CA 1
ATOM 1381 C C . ASP A 1 171 ? -8.115 3.478 -6.529 1.00 95.62 171 ASP A C 1
ATOM 1383 O O . ASP A 1 171 ? -7.740 2.367 -6.907 1.00 95.62 171 ASP A O 1
ATOM 1387 N N . LEU A 1 172 ? -8.766 3.666 -5.379 1.00 93.81 172 LEU A N 1
ATOM 1388 C CA . LEU A 1 172 ? -9.203 2.602 -4.476 1.00 93.81 172 LEU A CA 1
ATOM 1389 C C . LEU A 1 172 ? -10.638 2.138 -4.765 1.00 93.81 172 LEU A C 1
ATOM 1391 O O . LEU A 1 172 ? -11.187 1.335 -4.010 1.00 93.81 172 LEU A O 1
ATOM 1395 N N . SER A 1 173 ? -11.290 2.610 -5.833 1.00 90.19 173 SER A N 1
ATOM 1396 C CA . SER A 1 173 ? -12.731 2.406 -6.037 1.00 90.19 173 SER A CA 1
ATOM 1397 C C . SER A 1 173 ? -13.158 0.934 -6.105 1.00 90.19 173 SER A C 1
ATOM 1399 O O . SER A 1 173 ? -14.274 0.588 -5.699 1.00 90.19 173 SER A O 1
ATOM 1401 N N . GLN A 1 174 ? -12.262 0.065 -6.579 1.00 87.25 174 GLN A N 1
ATOM 1402 C CA . GLN A 1 174 ? -12.479 -1.378 -6.714 1.00 87.25 174 GLN A CA 1
ATOM 1403 C C . GLN A 1 174 ? -12.073 -2.184 -5.472 1.00 87.25 174 GLN A C 1
ATOM 1405 O O . GLN A 1 174 ? -12.380 -3.376 -5.390 1.00 87.25 174 GLN A O 1
ATOM 1410 N N . CYS A 1 175 ? -11.421 -1.555 -4.494 1.00 86.62 175 CYS A N 1
ATOM 1411 C CA . CYS A 1 175 ? -10.878 -2.229 -3.324 1.00 86.62 175 CYS A CA 1
ATOM 1412 C C . CYS A 1 175 ? -11.990 -2.667 -2.364 1.00 86.62 175 CYS A C 1
ATOM 1414 O O . CYS A 1 175 ? -12.872 -1.886 -1.990 1.00 86.62 175 CYS A O 1
ATOM 1416 N N . LYS A 1 176 ? -11.962 -3.946 -1.974 1.00 81.62 176 LYS A N 1
ATOM 1417 C CA . LYS A 1 176 ? -12.968 -4.561 -1.086 1.00 81.62 176 LYS A CA 1
ATOM 1418 C C . LYS A 1 176 ? -12.378 -5.220 0.158 1.00 81.62 176 LYS A C 1
ATOM 1420 O O . LYS A 1 176 ? -13.147 -5.584 1.043 1.00 81.62 176 LYS A O 1
ATOM 1425 N N . SER A 1 177 ? -11.063 -5.412 0.197 1.00 81.38 177 SER A N 1
ATOM 1426 C CA . SER A 1 177 ? -10.403 -6.286 1.172 1.00 81.38 177 SER A CA 1
ATOM 1427 C C . SER A 1 177 ? -9.098 -5.704 1.705 1.00 81.38 177 SER A C 1
ATOM 1429 O O . SER A 1 177 ? -8.270 -6.449 2.212 1.00 81.38 177 SER A O 1
ATOM 1431 N N . ILE A 1 178 ? -8.911 -4.385 1.610 1.00 90.94 178 ILE A N 1
ATOM 1432 C CA . ILE A 1 178 ? -7.704 -3.764 2.147 1.00 90.94 178 ILE A CA 1
ATOM 1433 C C . ILE A 1 178 ? -7.738 -3.852 3.676 1.00 90.94 178 ILE A C 1
ATOM 1435 O O . ILE A 1 178 ? -8.578 -3.239 4.334 1.00 90.94 178 ILE A O 1
ATOM 1439 N N . SER A 1 179 ? -6.800 -4.600 4.243 1.00 91.56 179 SER A N 1
ATOM 1440 C CA . SER A 1 179 ? -6.558 -4.680 5.680 1.00 91.56 179 SER A CA 1
ATOM 1441 C C . SER A 1 179 ? -5.840 -3.433 6.188 1.00 91.56 179 SER A C 1
ATOM 1443 O O . SER A 1 179 ? -6.217 -2.905 7.233 1.00 91.56 179 SER A O 1
ATOM 1445 N N . GLY A 1 180 ? -4.845 -2.934 5.449 1.00 92.31 180 GLY A N 1
ATOM 1446 C CA . GLY A 1 180 ? -4.035 -1.797 5.877 1.00 92.31 180 GLY A CA 1
ATOM 1447 C C . GLY A 1 180 ? -3.544 -0.929 4.724 1.00 92.31 180 GLY A C 1
ATOM 1448 O O . GLY A 1 180 ? -3.055 -1.434 3.714 1.00 92.31 180 GLY A O 1
ATOM 1449 N N . ILE A 1 181 ? -3.646 0.384 4.908 1.00 94.00 181 ILE A N 1
ATOM 1450 C CA . ILE A 1 181 ? -3.036 1.403 4.056 1.00 94.00 181 ILE A CA 1
ATOM 1451 C C . ILE A 1 181 ? -2.076 2.223 4.900 1.00 94.00 181 ILE A C 1
ATOM 1453 O O . ILE A 1 181 ? -2.411 2.598 6.021 1.00 94.00 181 ILE A O 1
ATOM 1457 N N . ASN A 1 182 ? -0.916 2.532 4.345 1.00 92.88 182 ASN A N 1
ATOM 1458 C CA . ASN A 1 182 ? -0.018 3.540 4.865 1.00 92.88 182 ASN A CA 1
ATOM 1459 C C . ASN A 1 182 ? 0.310 4.536 3.752 1.00 92.88 182 ASN A C 1
ATOM 1461 O O . ASN A 1 182 ? 0.862 4.175 2.710 1.00 92.88 182 ASN A O 1
ATOM 1465 N N . PHE A 1 183 ? -0.099 5.777 3.964 1.00 92.88 183 PHE A N 1
ATOM 1466 C CA . PHE A 1 183 ? 0.152 6.874 3.052 1.00 92.88 183 PHE A CA 1
ATOM 1467 C C . PHE A 1 183 ? 1.148 7.828 3.690 1.00 92.88 183 PHE A C 1
ATOM 1469 O O . PHE A 1 183 ? 0.864 8.385 4.746 1.00 92.88 183 PHE A O 1
ATOM 1476 N N . CYS A 1 184 ? 2.282 8.028 3.024 1.00 90.00 184 CYS A N 1
ATOM 1477 C CA . CYS A 1 184 ? 3.276 9.022 3.402 1.00 90.00 184 CYS A CA 1
ATOM 1478 C C . CYS A 1 184 ? 3.306 10.139 2.358 1.00 90.00 184 CYS A C 1
ATOM 1480 O O . CYS A 1 184 ? 3.551 9.863 1.179 1.00 90.00 184 CYS A O 1
ATOM 1482 N N . ASP A 1 185 ? 3.052 11.374 2.790 1.00 87.31 185 ASP A N 1
ATOM 1483 C CA . ASP A 1 185 ? 3.032 12.571 1.932 1.00 87.31 185 ASP A CA 1
ATOM 1484 C C . ASP A 1 185 ? 1.987 12.517 0.807 1.00 87.31 185 ASP A C 1
ATOM 1486 O O . ASP A 1 185 ? 2.238 12.913 -0.329 1.00 87.31 185 ASP A O 1
ATOM 1490 N N . ILE A 1 186 ? 0.788 12.013 1.119 1.00 89.69 186 ILE A N 1
ATOM 1491 C CA . ILE A 1 186 ? -0.327 11.903 0.167 1.00 89.69 186 ILE A CA 1
ATOM 1492 C C . ILE A 1 186 ? -1.525 12.692 0.678 1.00 89.69 186 ILE A C 1
ATOM 1494 O O . ILE A 1 186 ? -1.939 12.569 1.834 1.00 89.69 186 ILE A O 1
ATOM 1498 N N . TRP A 1 187 ? -2.112 13.470 -0.226 1.00 90.06 187 TRP A N 1
ATOM 1499 C CA . TRP A 1 187 ? -3.262 14.318 0.049 1.00 90.06 187 TRP A CA 1
ATOM 1500 C C . TRP A 1 187 ? -4.566 13.514 -0.055 1.00 90.06 187 TRP A C 1
ATOM 1502 O O . TRP A 1 187 ? -4.693 12.679 -0.958 1.00 90.06 187 TRP A O 1
ATOM 1512 N N . PRO A 1 188 ? -5.577 13.775 0.798 1.00 91.06 188 PRO A N 1
ATOM 1513 C CA . PRO A 1 188 ? -6.859 13.073 0.716 1.00 91.06 188 PRO A CA 1
ATOM 1514 C C . PRO A 1 188 ? -7.538 13.237 -0.652 1.00 91.06 188 PRO A C 1
ATOM 1516 O O . PRO A 1 188 ? -8.173 12.307 -1.149 1.00 91.06 188 PRO A O 1
ATOM 1519 N N . SER A 1 189 ? -7.381 14.412 -1.273 1.00 91.25 189 SER A N 1
ATOM 1520 C CA . SER A 1 189 ? -7.940 14.765 -2.586 1.00 91.25 189 SER A CA 1
ATOM 1521 C C . SER A 1 189 ? -7.336 13.972 -3.749 1.00 91.25 189 SER A C 1
ATOM 1523 O O . SER A 1 189 ? -7.999 13.788 -4.770 1.00 91.25 189 SER A O 1
ATOM 1525 N N . SER A 1 190 ? -6.122 13.443 -3.583 1.00 92.69 190 SER A N 1
ATOM 1526 C CA . SER A 1 190 ? -5.461 12.564 -4.552 1.00 92.69 190 SER A CA 1
ATOM 1527 C C . SER A 1 190 ? -5.976 11.123 -4.484 1.00 92.69 190 SER A C 1
ATOM 1529 O O . SER A 1 190 ? -5.603 10.295 -5.312 1.00 92.69 190 SER A O 1
ATOM 1531 N N . VAL A 1 191 ? -6.846 10.778 -3.530 1.00 94.00 191 VAL A N 1
ATOM 1532 C CA . VAL A 1 191 ? -7.348 9.411 -3.355 1.00 94.00 191 VAL A CA 1
ATOM 1533 C C . VAL A 1 191 ? -8.809 9.322 -3.780 1.00 94.00 191 VAL A C 1
ATOM 1535 O O . VAL A 1 191 ? -9.703 9.936 -3.201 1.00 94.00 191 VAL A O 1
ATOM 1538 N N . LYS A 1 192 ? -9.083 8.483 -4.777 1.00 93.44 192 LYS A N 1
ATOM 1539 C CA . LYS A 1 192 ? -10.443 8.121 -5.171 1.00 93.44 192 LYS A CA 1
ATOM 1540 C C . LYS A 1 192 ? -10.905 6.918 -4.356 1.00 93.44 192 LYS A C 1
ATOM 1542 O O . LYS A 1 192 ? -10.503 5.779 -4.593 1.00 93.44 192 LYS A O 1
ATOM 1547 N N . TRP A 1 193 ? -11.780 7.181 -3.396 1.00 89.81 193 TRP A N 1
ATOM 1548 C CA . TRP A 1 193 ? -12.253 6.192 -2.433 1.00 89.81 193 TRP A CA 1
ATOM 1549 C C . TRP A 1 193 ? -13.292 5.212 -3.001 1.00 89.81 193 TRP A C 1
ATOM 1551 O O . TRP A 1 193 ? -13.946 5.486 -4.015 1.00 89.81 193 TRP A O 1
ATOM 1561 N N . PRO A 1 194 ? -13.488 4.050 -2.346 1.00 86.56 194 PRO A N 1
ATOM 1562 C CA . PRO A 1 194 ? -14.542 3.113 -2.702 1.00 86.56 194 PRO A CA 1
ATOM 1563 C C . PRO A 1 194 ? -15.937 3.742 -2.689 1.00 86.56 194 PRO A C 1
ATOM 1565 O O . PRO A 1 194 ? -16.449 4.136 -1.646 1.00 86.56 194 PRO A O 1
ATOM 1568 N N . ILE A 1 195 ? -16.613 3.707 -3.838 1.00 73.31 195 ILE A N 1
ATOM 1569 C CA . ILE A 1 195 ? -18.021 4.104 -3.950 1.00 73.31 195 ILE A CA 1
ATOM 1570 C C . ILE A 1 195 ? -18.897 3.034 -3.258 1.00 73.31 195 ILE A C 1
ATOM 1572 O O . ILE A 1 195 ? -18.679 1.823 -3.418 1.00 73.31 195 ILE A O 1
ATOM 1576 N N . GLY A 1 196 ? -19.889 3.456 -2.469 1.00 67.88 196 GLY A N 1
ATOM 1577 C CA . GLY A 1 196 ? -20.839 2.571 -1.776 1.00 67.88 196 GLY A CA 1
ATOM 1578 C C . GLY A 1 196 ? -20.618 2.477 -0.261 1.00 67.88 196 GLY A C 1
ATOM 1579 O O . GLY A 1 196 ? -20.148 3.430 0.346 1.00 67.88 196 GLY A O 1
ATOM 1580 N N . ARG A 1 197 ? -21.011 1.352 0.368 1.00 59.53 197 ARG A N 1
ATOM 1581 C CA . ARG A 1 197 ? -20.967 1.183 1.840 1.00 59.53 197 ARG A CA 1
ATOM 1582 C C . ARG A 1 197 ? -19.586 1.547 2.417 1.00 59.53 197 ARG A C 1
ATOM 1584 O O . ARG A 1 197 ? -18.571 1.067 1.907 1.00 59.53 197 ARG A O 1
ATOM 1591 N N . SER A 1 198 ? -19.605 2.358 3.476 1.00 67.19 198 SER A N 1
ATOM 1592 C CA . SER A 1 198 ? -18.479 2.742 4.335 1.00 67.19 198 SER A CA 1
ATOM 1593 C C . SER A 1 198 ? -17.791 1.515 4.966 1.00 67.19 198 SER A C 1
ATOM 1595 O O . SER A 1 198 ? -18.399 0.449 5.050 1.00 67.19 198 SER A O 1
ATOM 1597 N N . GLN A 1 199 ? -16.530 1.662 5.398 1.00 64.25 199 GLN A N 1
ATOM 1598 C CA . GLN A 1 199 ? -15.706 0.656 6.106 1.00 64.25 199 GLN A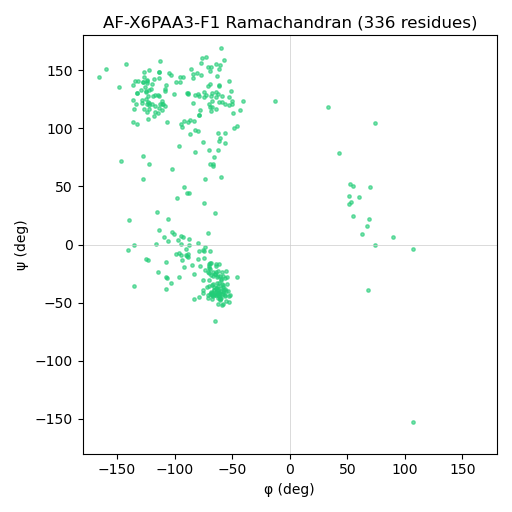 CA 1
ATOM 1599 C C . GLN A 1 199 ? -15.229 -0.565 5.288 1.00 64.25 199 GLN A C 1
ATOM 1601 O O . GLN A 1 199 ? -15.348 -1.707 5.729 1.00 64.25 199 GLN A O 1
ATOM 1606 N N . LYS A 1 200 ? -14.651 -0.342 4.100 1.00 75.75 200 LYS A N 1
ATOM 1607 C CA . LYS A 1 200 ? -13.984 -1.404 3.309 1.00 75.75 200 LYS A CA 1
ATOM 1608 C C . LYS A 1 200 ? -12.497 -1.575 3.633 1.00 75.75 200 LYS A C 1
ATOM 1610 O O . LYS A 1 200 ? -11.885 -2.517 3.138 1.00 75.75 200 LYS A O 1
ATOM 1615 N N . ILE A 1 201 ? -11.929 -0.649 4.401 1.00 86.62 201 ILE A N 1
ATOM 1616 C CA . ILE A 1 201 ? -10.509 -0.609 4.743 1.00 86.62 201 ILE A CA 1
ATOM 1617 C C . ILE A 1 201 ? -10.372 -0.837 6.246 1.00 86.62 201 ILE A C 1
ATOM 1619 O O . ILE A 1 201 ? -11.046 -0.170 7.031 1.00 86.62 201 ILE A O 1
ATOM 1623 N N . GLY A 1 202 ? -9.521 -1.779 6.644 1.00 89.19 202 GLY A N 1
ATOM 1624 C CA . GLY A 1 202 ? -9.276 -2.087 8.050 1.00 89.19 202 GLY A CA 1
ATOM 1625 C C . GLY A 1 202 ? -8.623 -0.911 8.776 1.00 89.19 202 GLY A C 1
ATOM 1626 O O . GLY A 1 202 ? -9.246 -0.283 9.626 1.00 89.19 202 GLY A O 1
ATOM 1627 N N . CYS A 1 203 ? -7.396 -0.557 8.401 1.00 91.81 203 CYS A N 1
ATOM 1628 C CA . CYS A 1 203 ? -6.684 0.582 8.974 1.00 91.81 203 CYS A CA 1
ATOM 1629 C C . CYS A 1 203 ? -6.081 1.483 7.896 1.00 91.81 203 CYS A C 1
ATOM 1631 O O . CYS A 1 203 ? -5.550 0.988 6.904 1.00 91.81 203 CYS A O 1
ATOM 1633 N N . ALA A 1 204 ? -6.139 2.795 8.104 1.00 92.94 204 ALA A N 1
ATOM 1634 C CA . ALA A 1 204 ? -5.367 3.771 7.352 1.00 92.94 204 ALA A CA 1
ATOM 1635 C C . ALA A 1 204 ? -4.417 4.486 8.311 1.00 92.94 204 ALA A C 1
ATOM 1637 O O . ALA A 1 204 ? -4.857 5.129 9.264 1.00 92.94 204 ALA A O 1
ATOM 1638 N N . CYS A 1 205 ? -3.123 4.367 8.047 1.00 92.19 205 CYS A N 1
ATOM 1639 C CA . CYS A 1 205 ? -2.091 5.146 8.695 1.00 92.19 205 CYS A CA 1
ATOM 1640 C C . CYS A 1 205 ? -1.664 6.287 7.775 1.00 92.19 205 CYS A C 1
ATOM 1642 O O . CYS A 1 205 ? -1.386 6.059 6.597 1.00 92.19 205 CYS A 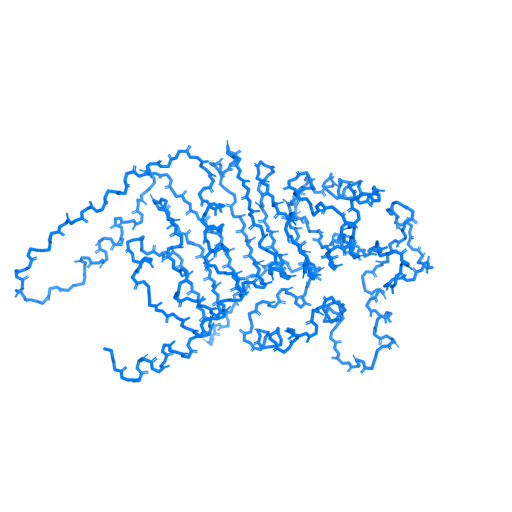O 1
ATOM 1644 N N . ILE A 1 206 ? -1.640 7.501 8.317 1.00 91.25 206 ILE A N 1
ATOM 1645 C CA . ILE A 1 206 ? -1.157 8.683 7.611 1.00 91.25 206 ILE A CA 1
ATOM 1646 C C . ILE A 1 206 ? 0.145 9.130 8.266 1.00 91.25 206 ILE A C 1
ATOM 1648 O O . ILE A 1 206 ? 0.175 9.521 9.439 1.00 91.25 206 ILE A O 1
ATOM 1652 N N . GLU A 1 207 ? 1.206 9.047 7.478 1.00 86.94 207 GLU A N 1
ATOM 1653 C CA . GLU A 1 207 ? 2.543 9.545 7.751 1.00 86.94 207 GLU A CA 1
ATOM 1654 C C . GLU A 1 207 ? 2.750 10.837 6.955 1.00 86.94 207 GLU A C 1
ATOM 1656 O O . GLU A 1 207 ? 2.236 11.000 5.848 1.00 86.94 207 GLU A O 1
ATOM 1661 N N . LEU A 1 208 ? 3.507 11.770 7.519 1.00 75.19 208 LEU A N 1
ATOM 1662 C CA . LEU A 1 208 ? 4.036 12.898 6.764 1.00 75.19 208 LEU A CA 1
ATOM 1663 C C . LEU A 1 208 ? 5.545 12.896 6.936 1.00 75.19 208 LEU A C 1
ATOM 1665 O O . LEU A 1 208 ? 6.049 12.585 8.020 1.00 75.19 208 LEU A O 1
ATOM 1669 N N . GLY A 1 209 ? 6.240 13.231 5.860 1.00 67.00 209 GLY A N 1
ATOM 1670 C CA . GLY A 1 209 ? 7.659 13.491 5.846 1.00 67.00 209 GLY A CA 1
ATOM 1671 C C . GLY A 1 209 ? 8.022 14.651 6.769 1.00 67.00 209 GLY A C 1
ATOM 1672 O O . GLY A 1 209 ? 7.178 15.396 7.274 1.00 67.00 209 GLY A O 1
ATOM 1673 N N . ASN A 1 210 ? 9.323 14.810 6.993 1.00 60.66 210 ASN A N 1
ATOM 1674 C CA . ASN A 1 210 ? 9.883 15.783 7.932 1.00 60.66 210 ASN A CA 1
ATOM 1675 C C . ASN A 1 210 ? 9.770 17.255 7.472 1.00 60.66 210 ASN A C 1
ATOM 1677 O O . ASN A 1 210 ? 10.369 18.127 8.100 1.00 60.66 210 ASN A O 1
ATOM 1681 N N . ASP A 1 211 ? 9.026 17.552 6.404 1.00 59.03 211 ASP A N 1
ATOM 1682 C CA . ASP A 1 211 ? 8.949 18.897 5.838 1.00 59.03 211 ASP A CA 1
ATOM 1683 C C . ASP A 1 211 ? 7.986 19.820 6.608 1.00 59.03 211 ASP A C 1
ATOM 1685 O O . ASP A 1 211 ? 6.951 19.412 7.147 1.00 59.03 211 ASP A O 1
ATOM 1689 N N . GLU A 1 212 ? 8.322 21.114 6.638 1.00 53.16 212 GLU A N 1
ATOM 1690 C CA . GLU A 1 212 ? 7.588 22.171 7.358 1.00 53.16 212 GLU A CA 1
ATOM 1691 C C . GLU A 1 212 ? 6.135 22.362 6.874 1.00 53.16 212 GLU A C 1
ATOM 1693 O O . GLU A 1 212 ? 5.315 22.910 7.609 1.00 53.16 212 GLU A O 1
ATOM 1698 N N . TYR A 1 213 ? 5.780 21.852 5.688 1.00 54.69 213 TYR A N 1
ATOM 1699 C CA . TYR A 1 213 ? 4.415 21.875 5.136 1.00 54.69 213 TYR A CA 1
ATOM 1700 C C . TYR A 1 213 ? 3.491 20.776 5.706 1.00 54.69 213 TYR A C 1
ATOM 1702 O O . TYR A 1 213 ? 2.323 20.691 5.342 1.00 54.69 213 TYR A O 1
ATOM 1710 N N . SER A 1 214 ? 3.988 19.947 6.630 1.00 58.25 214 SER A N 1
ATOM 1711 C CA . SER A 1 214 ? 3.281 18.787 7.198 1.00 58.25 214 SER A CA 1
ATOM 1712 C C . SER A 1 214 ? 2.154 19.110 8.195 1.00 58.25 214 SER A C 1
ATOM 1714 O O . SER A 1 214 ? 1.523 18.203 8.733 1.00 58.25 214 SER A O 1
ATOM 1716 N N . VAL A 1 215 ? 1.887 20.372 8.539 1.00 61.31 215 VAL A N 1
ATOM 1717 C CA . VAL A 1 215 ? 0.777 20.682 9.465 1.00 61.31 215 VAL A CA 1
ATOM 1718 C C . VAL A 1 215 ? -0.565 20.633 8.735 1.00 61.31 215 VAL A C 1
ATOM 1720 O O . VAL A 1 215 ? -1.485 19.969 9.214 1.00 61.31 215 VAL A O 1
ATOM 1723 N N . ASP A 1 216 ? -0.636 21.226 7.544 1.00 67.56 216 ASP A N 1
ATOM 1724 C CA . ASP A 1 216 ? -1.885 21.377 6.792 1.00 67.56 216 ASP A CA 1
ATOM 1725 C C . ASP A 1 216 ? -2.446 20.019 6.337 1.00 67.56 216 ASP A C 1
ATOM 1727 O O . ASP A 1 216 ? -3.650 19.780 6.399 1.00 67.56 216 ASP A O 1
ATOM 1731 N N . THR A 1 217 ? -1.585 19.063 5.970 1.00 72.62 217 THR A N 1
ATOM 1732 C CA . THR A 1 217 ? -2.042 17.760 5.462 1.00 72.62 217 THR A CA 1
ATOM 1733 C C . THR A 1 217 ? -2.744 16.910 6.530 1.00 72.62 217 THR A C 1
ATOM 1735 O O . THR A 1 217 ? -3.706 16.215 6.208 1.00 72.62 217 THR A O 1
ATOM 1738 N N . PHE A 1 218 ? -2.329 16.962 7.806 1.00 79.88 218 PHE A N 1
ATOM 1739 C CA . PHE A 1 218 ? -3.057 16.254 8.875 1.00 79.88 218 PHE A CA 1
ATOM 1740 C C . PHE A 1 218 ? -4.439 16.865 9.111 1.00 79.88 218 PHE A C 1
ATOM 1742 O O . PHE A 1 218 ? -5.410 16.123 9.241 1.00 79.88 218 PHE A O 1
ATOM 1749 N N . GLU A 1 219 ? -4.545 18.197 9.106 1.00 85.19 219 GLU A N 1
ATOM 1750 C CA . GLU A 1 219 ? -5.833 18.882 9.250 1.00 85.19 219 GLU A CA 1
ATOM 1751 C C . GLU A 1 219 ? -6.789 18.539 8.101 1.00 85.19 219 GLU A C 1
ATOM 1753 O O . GLU A 1 219 ? -7.992 18.378 8.316 1.00 85.19 219 GLU A O 1
ATOM 1758 N N . GLU A 1 220 ? -6.270 18.357 6.887 1.00 89.38 220 GLU A N 1
ATOM 1759 C CA . GLU A 1 220 ? -7.070 17.905 5.751 1.00 89.38 220 GLU A CA 1
ATOM 1760 C C . GLU A 1 220 ? -7.555 16.463 5.889 1.00 89.38 220 GLU A C 1
ATOM 1762 O O . GLU A 1 220 ? -8.714 16.186 5.578 1.00 89.38 220 GLU A O 1
ATOM 1767 N N . TRP A 1 221 ? -6.718 15.543 6.377 1.00 91.94 221 TRP A N 1
ATOM 1768 C CA . TRP A 1 221 ? -7.142 14.169 6.665 1.00 91.94 221 TRP A CA 1
ATOM 1769 C C . TRP A 1 221 ? -8.182 14.114 7.791 1.00 91.94 221 TRP A C 1
ATOM 1771 O O . TRP A 1 221 ? -9.200 13.430 7.652 1.00 91.94 221 TRP A O 1
ATOM 1781 N N . ASP A 1 222 ? -7.988 14.883 8.863 1.00 90.88 222 ASP A N 1
ATOM 1782 C CA . ASP A 1 222 ? -8.956 15.016 9.955 1.00 90.88 222 ASP A CA 1
ATOM 1783 C C . ASP A 1 222 ? -10.280 15.613 9.450 1.00 90.88 222 ASP A C 1
ATOM 1785 O O . ASP A 1 222 ? -11.368 15.138 9.791 1.00 90.88 222 ASP A O 1
ATOM 1789 N N . THR A 1 223 ? -10.210 16.623 8.578 1.00 91.69 223 THR A N 1
ATOM 1790 C CA . THR A 1 223 ? -11.377 17.231 7.922 1.00 91.69 223 THR A CA 1
ATOM 1791 C C . THR A 1 223 ? -12.075 16.231 7.002 1.00 91.69 223 THR A C 1
ATOM 1793 O O . THR A 1 223 ? -13.300 16.106 7.040 1.00 91.69 223 THR A O 1
ATOM 1796 N N . PHE A 1 224 ? -11.317 15.463 6.219 1.00 91.81 224 PHE A N 1
ATOM 1797 C CA . PHE A 1 224 ? -11.843 14.420 5.345 1.00 91.81 224 PHE A CA 1
ATOM 1798 C C . PHE A 1 224 ? -12.626 13.376 6.151 1.00 91.81 224 PHE A C 1
ATOM 1800 O O . PHE A 1 224 ? -13.804 13.139 5.869 1.00 91.81 224 PHE A O 1
ATOM 1807 N N . PHE A 1 225 ? -12.028 12.825 7.212 1.00 90.75 225 PHE A N 1
ATOM 1808 C CA . PHE A 1 225 ? -12.682 11.855 8.096 1.00 90.75 225 PHE A CA 1
ATOM 1809 C C . PHE A 1 225 ? -13.726 12.472 9.038 1.00 90.75 225 PHE A C 1
ATOM 1811 O O . PHE A 1 225 ? -14.454 11.743 9.719 1.00 90.75 225 PHE A O 1
ATOM 1818 N N . SER A 1 226 ? -13.878 13.798 9.061 1.00 89.75 226 SER A N 1
ATOM 1819 C CA . SER A 1 226 ? -14.949 14.441 9.821 1.00 89.75 226 SER A CA 1
ATOM 1820 C C . SER A 1 226 ? -16.336 14.203 9.210 1.00 89.75 226 SER A C 1
ATOM 1822 O O . SER A 1 226 ? -17.327 14.219 9.946 1.00 89.75 226 SER A O 1
ATOM 1824 N N . SER A 1 227 ? -16.424 13.920 7.903 1.00 88.50 227 SER A N 1
ATOM 1825 C CA . SER A 1 227 ? -17.681 13.550 7.239 1.00 88.50 227 SER A CA 1
ATOM 1826 C C . SER A 1 227 ? -17.918 12.039 7.281 1.00 88.50 227 SER A C 1
ATOM 1828 O O . SER A 1 227 ? -17.065 11.245 6.889 1.00 88.50 227 SER A O 1
ATOM 1830 N N . GLN A 1 228 ? -19.118 11.626 7.701 1.00 85.69 228 GLN A N 1
ATOM 1831 C CA . GLN A 1 228 ? -19.497 10.210 7.776 1.00 85.69 228 GLN A CA 1
ATOM 1832 C C . GLN A 1 228 ? -19.491 9.511 6.407 1.00 85.69 228 GLN A C 1
ATOM 1834 O O . GLN A 1 228 ? -19.279 8.298 6.335 1.00 85.69 228 GLN A O 1
ATOM 1839 N N . GLU A 1 229 ? -19.706 10.253 5.319 1.00 85.75 229 GLU A N 1
ATOM 1840 C CA . GLU A 1 229 ? -19.650 9.701 3.959 1.00 85.75 229 GLU A CA 1
ATOM 1841 C C . GLU A 1 229 ? -18.247 9.198 3.583 1.00 85.75 229 GLU A C 1
ATOM 1843 O O . GLU A 1 229 ? -18.131 8.282 2.774 1.00 85.75 229 GLU A O 1
ATOM 1848 N N . ASN A 1 230 ? -17.214 9.722 4.253 1.00 85.44 230 ASN A N 1
ATOM 1849 C CA . ASN A 1 230 ? -15.803 9.416 4.038 1.00 85.44 230 ASN A CA 1
ATOM 1850 C C . ASN A 1 230 ? -15.258 8.355 5.009 1.00 85.44 230 ASN A C 1
ATOM 1852 O O . ASN A 1 230 ? -14.067 8.040 4.981 1.00 85.44 230 ASN A O 1
ATOM 1856 N N . TRP A 1 231 ? -16.099 7.764 5.870 1.00 87.38 231 TRP A N 1
ATOM 1857 C CA . TRP A 1 231 ? -15.706 6.688 6.795 1.00 87.38 231 TRP A CA 1
ATOM 1858 C C . TRP A 1 231 ? -15.506 5.355 6.062 1.00 87.38 231 TRP A C 1
ATOM 1860 O O . TRP A 1 231 ? -16.124 4.335 6.361 1.00 87.38 231 TRP A O 1
ATOM 1870 N N . HIS A 1 232 ? -14.638 5.337 5.058 1.00 85.69 232 HIS A N 1
ATOM 1871 C CA . HIS A 1 232 ? -14.264 4.135 4.314 1.00 85.69 232 HIS A CA 1
ATOM 1872 C C . HIS A 1 232 ? -13.331 3.213 5.109 1.00 85.69 232 HIS A C 1
ATOM 1874 O O . HIS A 1 232 ? -13.145 2.060 4.715 1.00 85.69 232 HIS A O 1
ATOM 1880 N N . VAL A 1 233 ? -12.797 3.705 6.228 1.00 89.31 233 VAL A N 1
ATOM 1881 C CA . VAL A 1 233 ? -11.793 3.068 7.081 1.00 89.31 233 VAL A CA 1
ATOM 1882 C C . VAL A 1 233 ? -12.400 2.722 8.449 1.00 89.31 233 VAL A C 1
ATOM 1884 O O . VAL A 1 233 ? -13.233 3.476 8.949 1.00 89.31 233 VAL A O 1
ATOM 1887 N N . GLN A 1 234 ? -12.018 1.591 9.055 1.00 90.38 234 GLN A N 1
ATOM 1888 C CA . GLN A 1 234 ? -12.423 1.234 10.425 1.00 90.38 234 GLN A CA 1
ATOM 1889 C C . GLN A 1 234 ? -11.531 1.905 11.473 1.00 90.38 234 GLN A C 1
ATOM 1891 O O . GLN A 1 234 ? -12.048 2.488 12.420 1.00 90.38 234 GLN A O 1
ATOM 1896 N N . LEU A 1 235 ? -10.211 1.852 11.289 1.00 91.50 235 LEU A N 1
ATOM 1897 C CA . LEU A 1 235 ? -9.216 2.455 12.172 1.00 91.50 235 LEU A CA 1
ATOM 1898 C C . LEU A 1 235 ? -8.392 3.513 11.440 1.00 91.50 235 LEU A C 1
ATOM 1900 O O . LEU A 1 235 ? -7.801 3.239 10.403 1.00 91.50 235 LEU A O 1
ATOM 1904 N N . TYR A 1 236 ? -8.310 4.712 11.994 1.00 92.75 236 TYR A N 1
ATOM 1905 C CA . TYR A 1 236 ? -7.477 5.784 11.456 1.00 92.75 236 TYR A CA 1
ATOM 1906 C C . TYR A 1 236 ? -6.342 6.083 12.429 1.00 92.75 236 TYR A C 1
ATOM 1908 O O . TYR A 1 236 ? -6.614 6.418 13.577 1.00 92.75 236 TYR A O 1
ATOM 1916 N N . LEU A 1 237 ? -5.094 5.944 11.988 1.00 90.62 237 LEU A N 1
ATOM 19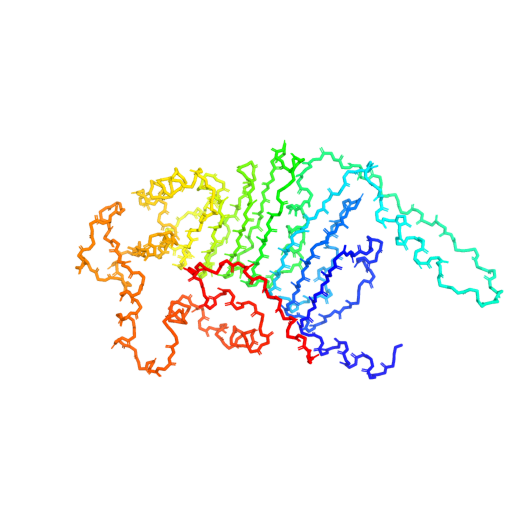17 C CA . LEU A 1 237 ? -3.901 6.186 12.793 1.00 90.62 237 LEU A CA 1
ATOM 1918 C C . LEU A 1 237 ? -3.124 7.387 12.250 1.00 90.62 237 LEU A C 1
ATOM 1920 O O . LEU A 1 237 ? -2.597 7.356 11.138 1.00 90.62 237 LEU A O 1
ATOM 1924 N N . THR A 1 238 ? -3.000 8.424 13.069 1.00 88.44 238 THR A N 1
ATOM 1925 C CA . THR A 1 238 ? -2.145 9.578 12.792 1.00 88.44 238 THR A CA 1
ATOM 1926 C C . THR A 1 238 ? -0.736 9.278 13.283 1.00 88.44 238 THR A C 1
ATOM 1928 O O . THR A 1 238 ? -0.487 9.287 14.489 1.00 88.44 238 THR A O 1
ATOM 1931 N N . ALA A 1 239 ? 0.218 9.030 12.383 1.00 80.44 239 ALA A N 1
ATOM 1932 C CA . ALA A 1 239 ? 1.565 8.640 12.800 1.00 80.44 239 ALA A CA 1
ATOM 1933 C C . ALA A 1 239 ? 2.225 9.717 13.684 1.00 80.44 239 ALA A C 1
ATOM 1935 O O . ALA A 1 239 ? 2.858 9.397 14.687 1.00 80.44 239 ALA A O 1
ATOM 1936 N N . LYS A 1 240 ? 2.042 11.009 13.354 1.00 80.19 240 LYS A N 1
ATOM 1937 C CA . LYS A 1 240 ? 2.693 12.145 14.045 1.00 80.19 240 LYS A CA 1
ATOM 1938 C C . LYS A 1 240 ? 2.319 12.251 15.517 1.00 80.19 240 LYS A C 1
ATOM 1940 O O . LYS A 1 240 ? 3.172 12.505 16.361 1.00 80.19 240 LYS A O 1
ATOM 1945 N N . THR A 1 241 ? 1.036 12.100 15.822 1.00 83.19 241 THR A N 1
ATOM 1946 C CA . THR A 1 241 ? 0.536 12.159 17.202 1.00 83.19 241 THR A CA 1
ATOM 1947 C C . THR A 1 241 ? 0.434 10.778 17.836 1.00 83.19 241 THR A C 1
ATOM 1949 O O . THR A 1 241 ? 0.220 10.676 19.042 1.00 83.19 241 THR A O 1
ATOM 1952 N N . ASN A 1 242 ? 0.618 9.722 17.039 1.00 86.44 242 ASN A N 1
ATOM 1953 C CA . ASN A 1 242 ? 0.440 8.332 17.423 1.00 86.44 242 ASN A CA 1
ATOM 1954 C C . ASN A 1 242 ? -0.930 8.099 18.087 1.00 86.44 242 ASN A C 1
ATOM 1956 O O . ASN A 1 242 ? -1.034 7.434 19.121 1.00 86.44 242 ASN A O 1
ATOM 1960 N N . ILE A 1 243 ? -1.976 8.714 17.524 1.00 89.00 243 ILE A N 1
ATOM 1961 C CA . ILE A 1 243 ? -3.361 8.605 17.991 1.00 89.00 243 ILE A CA 1
ATOM 1962 C C . ILE A 1 243 ? -4.134 7.760 16.987 1.00 89.00 243 ILE A C 1
ATOM 1964 O O . ILE A 1 243 ? -4.078 7.986 15.781 1.00 89.00 243 ILE A O 1
ATOM 1968 N N . ILE A 1 244 ? -4.876 6.786 17.500 1.00 90.56 244 ILE A N 1
ATOM 1969 C CA . ILE A 1 244 ? -5.778 5.952 16.722 1.00 90.56 244 ILE A CA 1
ATOM 1970 C C . ILE A 1 244 ? -7.231 6.327 17.022 1.00 90.56 244 ILE A C 1
ATOM 1972 O O . ILE A 1 244 ? -7.616 6.538 18.174 1.00 90.56 244 ILE A O 1
ATOM 1976 N N . TYR A 1 245 ? -8.039 6.405 15.972 1.00 91.69 245 TYR A N 1
ATOM 1977 C CA . TYR A 1 245 ? -9.470 6.680 16.016 1.00 91.69 245 TYR A CA 1
ATOM 1978 C C . TYR A 1 245 ? -10.241 5.490 15.457 1.00 91.69 245 TYR A C 1
ATOM 1980 O O . TYR A 1 245 ? -9.829 4.873 14.473 1.00 91.69 245 TYR A O 1
ATOM 1988 N N . ASP A 1 246 ? -11.385 5.192 16.064 1.00 90.94 246 ASP A N 1
ATOM 1989 C CA . ASP A 1 246 ? -12.258 4.100 15.651 1.00 90.94 246 ASP A CA 1
ATOM 1990 C C . ASP A 1 246 ? -13.510 4.640 14.961 1.00 90.94 246 ASP A C 1
ATOM 1992 O O . ASP A 1 246 ? -14.431 5.152 15.599 1.00 90.94 246 ASP A O 1
ATOM 1996 N N . PHE A 1 247 ? -13.549 4.497 13.642 1.00 89.94 247 PHE A N 1
ATOM 1997 C CA . PHE A 1 247 ? -14.660 4.871 12.776 1.00 89.94 247 PHE A CA 1
ATOM 1998 C C . PHE A 1 247 ? -15.621 3.711 12.485 1.00 89.94 247 PHE A C 1
ATOM 2000 O O . PHE A 1 247 ? -16.556 3.883 11.698 1.00 89.94 247 PHE A O 1
ATOM 2007 N N . SER A 1 248 ? -15.458 2.548 13.131 1.00 86.56 248 SER A N 1
ATOM 2008 C CA . SER A 1 248 ? -16.408 1.433 13.047 1.00 86.56 248 SER A CA 1
ATOM 2009 C C . SER A 1 248 ? -17.802 1.835 13.557 1.00 86.56 248 SER A C 1
ATOM 2011 O O . SER A 1 248 ? -17.960 2.781 14.338 1.00 86.56 248 SER A O 1
ATOM 2013 N N . TYR A 1 249 ? -18.849 1.149 13.082 1.00 79.38 249 TYR A N 1
ATOM 2014 C CA . TYR A 1 249 ? -20.243 1.551 13.329 1.00 79.38 249 TYR A CA 1
ATOM 2015 C C . TYR A 1 249 ? -20.572 1.641 14.832 1.00 79.38 249 TYR A C 1
ATOM 2017 O O . TYR A 1 249 ? -21.214 2.603 15.243 1.00 79.38 249 TYR A O 1
ATOM 2025 N N . ASP A 1 250 ? -20.008 0.737 15.642 1.00 77.56 250 ASP A N 1
ATOM 2026 C CA . ASP A 1 250 ? -20.265 0.636 17.086 1.00 77.56 250 ASP A CA 1
ATOM 2027 C C . ASP A 1 250 ? -19.046 0.967 17.970 1.00 77.56 250 ASP A C 1
ATOM 2029 O O . ASP A 1 250 ? -19.077 0.688 19.165 1.00 77.56 250 ASP A O 1
ATOM 2033 N N . GLN A 1 251 ? -17.972 1.544 17.410 1.00 76.50 251 GLN A N 1
ATOM 2034 C CA . GLN A 1 251 ? -16.692 1.744 18.121 1.00 76.50 251 GLN A CA 1
ATOM 2035 C C . GLN A 1 251 ? -16.181 0.435 18.758 1.00 76.50 251 GLN A C 1
ATOM 2037 O O . GLN A 1 251 ? -15.921 0.340 19.956 1.00 76.50 251 GLN A O 1
ATOM 2042 N N . LEU A 1 252 ? -16.115 -0.618 17.939 1.00 75.12 252 LEU A N 1
ATOM 2043 C CA . LEU A 1 252 ? -15.828 -1.989 18.369 1.00 75.12 252 LEU A CA 1
ATOM 2044 C C . LEU A 1 252 ? -14.380 -2.209 18.822 1.00 75.12 252 LEU A C 1
ATOM 2046 O O . LEU A 1 252 ? -14.092 -3.210 19.478 1.00 75.12 252 LEU A O 1
ATOM 2050 N N . PHE A 1 253 ? -13.464 -1.324 18.442 1.00 75.69 253 PHE A N 1
ATOM 2051 C CA . PHE A 1 253 ? -12.030 -1.488 18.639 1.00 75.69 253 PHE A CA 1
ATOM 2052 C C . PHE A 1 253 ? -11.484 -0.651 19.794 1.00 75.69 253 PHE A C 1
ATOM 2054 O O . PHE A 1 253 ? -10.545 -1.103 20.456 1.00 75.69 253 PHE A O 1
ATOM 2061 N N . LEU A 1 254 ? -12.047 0.538 20.042 1.00 80.81 254 LEU A N 1
ATOM 2062 C CA . LEU A 1 254 ? -11.572 1.470 21.070 1.00 80.81 254 LEU A CA 1
ATOM 2063 C C . LEU A 1 254 ? -12.687 1.833 22.066 1.00 80.81 254 LEU A C 1
ATOM 2065 O O . LEU A 1 254 ? -13.831 2.038 21.668 1.00 80.81 254 LEU A O 1
ATOM 2069 N N . PRO A 1 255 ? -12.381 1.957 23.369 1.00 70.19 255 PRO A N 1
ATOM 2070 C CA . PRO A 1 255 ? -13.363 2.373 24.360 1.00 70.19 255 PRO A CA 1
ATOM 2071 C C . PRO A 1 255 ? -13.746 3.848 24.179 1.00 70.19 255 PRO A C 1
ATOM 2073 O O . PRO A 1 255 ? -12.921 4.700 23.860 1.00 70.19 255 PRO A O 1
ATOM 2076 N N . THR A 1 256 ? -14.988 4.175 24.522 1.00 66.06 256 THR A N 1
ATOM 2077 C CA . THR A 1 256 ? -15.520 5.549 24.501 1.00 66.06 256 THR A CA 1
ATOM 2078 C C . THR A 1 256 ? -14.935 6.464 25.584 1.00 66.06 256 THR A C 1
ATOM 2080 O O . THR A 1 256 ? -15.056 7.682 25.486 1.00 66.06 256 THR A O 1
ATOM 2083 N N . ALA A 1 257 ? -14.304 5.906 26.621 1.00 61.84 257 ALA A N 1
ATOM 2084 C CA . ALA A 1 257 ? -13.781 6.642 27.773 1.00 61.84 257 ALA A CA 1
ATOM 2085 C C . ALA A 1 257 ? -12.256 6.831 27.686 1.00 61.84 257 ALA A C 1
ATOM 2087 O O . ALA A 1 257 ? -11.508 6.284 28.492 1.00 61.84 257 ALA A O 1
ATOM 2088 N N . SER A 1 258 ? -11.793 7.586 26.690 1.00 68.06 258 SER A N 1
ATOM 2089 C CA . SER A 1 258 ? -10.404 8.063 26.623 1.00 68.06 258 SER A CA 1
ATOM 2090 C C . SER A 1 258 ? -10.295 9.452 27.262 1.00 68.06 258 SER A C 1
ATOM 2092 O O . SER A 1 258 ? -11.221 10.257 27.180 1.00 68.06 258 SER A O 1
ATOM 2094 N N . THR A 1 259 ? -9.173 9.723 27.932 1.00 67.88 259 THR A N 1
ATOM 2095 C CA . THR A 1 259 ? -8.876 11.005 28.601 1.00 67.88 259 THR A CA 1
ATOM 2096 C C . THR A 1 259 ? -8.213 12.031 27.683 1.00 67.88 259 THR A C 1
ATOM 2098 O O . THR A 1 259 ? -7.855 13.113 28.136 1.00 67.88 259 THR A O 1
ATOM 2101 N N . ILE A 1 260 ? -7.973 11.679 26.422 1.00 79.25 260 ILE A N 1
ATOM 2102 C CA . ILE A 1 260 ? -7.360 12.571 25.436 1.00 79.25 260 ILE A CA 1
ATOM 2103 C C . ILE A 1 260 ? -8.425 13.567 24.963 1.00 79.25 260 ILE A C 1
ATOM 2105 O O . ILE A 1 260 ? -9.584 13.201 24.849 1.00 79.25 260 ILE A O 1
ATOM 2109 N N . ASP A 1 261 ? -8.071 14.816 24.658 1.00 80.44 261 ASP A N 1
ATOM 2110 C CA . ASP A 1 261 ? -9.046 15.807 24.156 1.00 80.44 261 ASP A CA 1
ATOM 2111 C C . ASP A 1 261 ? -9.207 15.790 22.621 1.00 80.44 261 ASP A C 1
ATOM 2113 O O . ASP A 1 261 ? -10.120 16.408 22.075 1.00 80.44 261 ASP A O 1
ATOM 2117 N N . SER A 1 262 ? -8.359 15.036 21.918 1.00 85.88 262 SER A N 1
ATOM 2118 C CA . SER A 1 262 ? -8.358 14.913 20.457 1.00 85.88 262 SER A CA 1
ATOM 2119 C C . SER A 1 262 ? -9.575 14.154 19.926 1.00 85.88 262 SER A C 1
ATOM 2121 O O . SER A 1 262 ? -9.762 12.969 20.223 1.00 85.88 262 SER A O 1
ATOM 2123 N N . LYS A 1 263 ? -10.387 14.829 19.107 1.00 89.12 263 LYS A N 1
ATOM 2124 C CA . LYS A 1 263 ? -11.633 14.299 18.544 1.00 89.12 263 LYS A CA 1
ATOM 2125 C C . LYS A 1 263 ? -11.737 14.593 17.058 1.00 89.12 263 LYS A C 1
ATOM 2127 O O . LYS A 1 263 ? -11.496 15.719 16.643 1.00 89.12 263 LYS A O 1
ATOM 2132 N N . ILE A 1 264 ? -12.243 13.621 16.304 1.00 89.06 264 ILE A N 1
ATOM 2133 C CA . ILE A 1 264 ? -12.627 13.794 14.898 1.00 89.06 264 ILE A CA 1
ATOM 2134 C C . ILE A 1 264 ? -14.094 13.404 14.764 1.00 89.06 264 ILE A C 1
ATOM 2136 O O . ILE A 1 264 ? -14.488 12.305 15.150 1.00 89.06 264 ILE A O 1
ATOM 2140 N N . SER A 1 265 ? -14.939 14.314 14.272 1.00 86.50 265 SER A N 1
ATOM 2141 C CA . SER A 1 265 ? -16.397 14.098 14.185 1.00 86.50 265 SER A CA 1
ATOM 2142 C C . SER A 1 265 ? -17.045 13.636 15.509 1.00 86.50 265 SER A C 1
ATOM 2144 O O . SER A 1 265 ? -17.942 12.795 15.541 1.00 86.50 265 SER A O 1
ATOM 2146 N N . GLY A 1 266 ? -16.537 14.121 16.648 1.00 84.94 266 GLY A N 1
ATOM 2147 C CA . GLY A 1 266 ? -16.994 13.703 17.980 1.00 84.94 266 GLY A CA 1
ATOM 2148 C C . GLY A 1 266 ? -16.538 12.305 18.422 1.00 84.94 266 GLY A C 1
ATOM 2149 O O . GLY A 1 266 ? -16.844 11.911 19.547 1.00 84.94 266 GLY A O 1
ATOM 2150 N N . ARG A 1 267 ? -15.784 11.573 17.592 1.00 86.56 267 ARG A N 1
ATOM 2151 C CA . ARG A 1 267 ? -15.138 10.312 17.967 1.00 86.56 267 ARG A CA 1
ATOM 2152 C C . ARG A 1 267 ? -13.828 10.587 18.684 1.00 86.56 267 ARG A C 1
ATOM 2154 O O . ARG A 1 267 ? -12.991 11.347 18.203 1.00 86.56 267 ARG A O 1
ATOM 2161 N N . GLN A 1 268 ? -13.679 9.969 19.846 1.00 90.00 268 GLN A N 1
ATOM 2162 C CA . GLN A 1 268 ? -12.540 10.170 20.724 1.00 90.00 268 GLN A CA 1
ATOM 2163 C C . GLN A 1 268 ? -11.335 9.362 20.232 1.00 90.00 268 GLN A C 1
ATOM 2165 O O . GLN A 1 268 ? -11.458 8.163 19.991 1.00 90.00 268 GLN A O 1
ATOM 2170 N N . GLY A 1 269 ? -10.177 10.011 20.102 1.00 90.44 269 GLY A N 1
ATOM 2171 C CA . GLY A 1 269 ? -8.915 9.319 19.844 1.00 90.44 269 GLY A CA 1
ATOM 2172 C C . GLY A 1 269 ? -8.346 8.643 21.095 1.00 90.44 269 GLY A C 1
ATOM 2173 O O . GLY A 1 269 ? -8.618 9.060 22.228 1.00 90.44 269 GLY A O 1
ATOM 2174 N N . LEU A 1 270 ? -7.519 7.621 20.890 1.00 89.88 270 LEU A N 1
ATOM 2175 C CA . LEU A 1 270 ? -6.718 6.969 21.928 1.00 89.88 270 LEU A CA 1
ATOM 2176 C C . LEU A 1 270 ? -5.249 6.937 21.494 1.00 89.88 270 LEU A C 1
ATOM 2178 O O . LEU A 1 270 ? -4.970 6.757 20.312 1.00 89.88 270 LEU A O 1
ATOM 2182 N N . TYR A 1 271 ? -4.298 7.087 22.420 1.00 88.19 271 TYR A N 1
ATOM 2183 C CA . TYR A 1 271 ? -2.897 6.858 22.077 1.00 88.19 271 TYR A CA 1
ATOM 2184 C C . TYR A 1 271 ? -2.734 5.411 21.634 1.00 88.19 271 TYR A C 1
ATOM 2186 O O . TYR A 1 271 ? -3.262 4.489 22.259 1.00 88.19 271 TYR A O 1
ATOM 2194 N N . PHE A 1 272 ? -1.989 5.201 20.558 1.00 83.69 272 PHE A N 1
ATOM 2195 C CA . PHE A 1 272 ? -1.838 3.878 19.979 1.00 83.69 272 PHE A CA 1
ATOM 2196 C C . PHE A 1 272 ? -1.262 2.883 20.993 1.00 83.69 272 PHE A C 1
ATOM 2198 O O . PHE A 1 272 ? -1.779 1.781 21.125 1.00 83.69 272 PHE A O 1
ATOM 2205 N N . ALA A 1 273 ? -0.276 3.290 21.799 1.00 80.50 273 ALA A N 1
ATOM 2206 C CA . ALA A 1 273 ? 0.276 2.453 22.869 1.00 80.50 273 ALA A CA 1
ATOM 2207 C C . ALA A 1 273 ? -0.790 1.983 23.884 1.00 80.50 273 ALA A C 1
ATOM 2209 O O . ALA A 1 273 ? -0.778 0.817 24.290 1.00 80.50 273 ALA A O 1
ATOM 2210 N N . ASP A 1 274 ? -1.741 2.851 24.240 1.00 83.44 274 ASP A N 1
ATOM 2211 C CA . ASP A 1 274 ? -2.831 2.523 25.163 1.00 83.44 274 ASP A CA 1
ATOM 2212 C C . ASP A 1 274 ? -3.828 1.557 24.507 1.00 83.44 274 ASP A C 1
ATOM 2214 O O . ASP A 1 274 ? -4.206 0.548 25.106 1.00 83.44 274 ASP A O 1
ATOM 2218 N N . ALA A 1 275 ? -4.191 1.802 23.240 1.00 80.62 275 ALA A N 1
ATOM 2219 C CA . ALA A 1 275 ? -5.014 0.882 22.450 1.00 80.62 275 ALA A CA 1
ATOM 2220 C C . ALA A 1 275 ? -4.389 -0.522 22.397 1.00 80.62 275 ALA A C 1
ATOM 2222 O O . ALA A 1 275 ? -5.074 -1.536 22.558 1.00 80.62 275 ALA A O 1
ATOM 2223 N N . MET A 1 276 ? -3.063 -0.588 22.255 1.00 74.62 276 MET A N 1
ATOM 2224 C CA . MET A 1 276 ? -2.323 -1.846 22.221 1.00 74.62 276 MET A CA 1
ATOM 2225 C C . MET A 1 276 ? -2.348 -2.576 23.555 1.00 74.62 276 MET A C 1
ATOM 2227 O O . MET A 1 276 ? -2.576 -3.787 23.590 1.00 74.62 276 MET A O 1
ATOM 2231 N N . GLN A 1 277 ? -2.161 -1.854 24.660 1.00 74.12 277 GLN A N 1
ATOM 2232 C CA . GLN A 1 277 ? -2.261 -2.439 25.993 1.00 74.12 277 GLN A CA 1
ATOM 2233 C C . GLN A 1 277 ? -3.653 -3.031 26.242 1.00 74.12 277 GLN A C 1
ATOM 2235 O O . GLN A 1 277 ? -3.775 -4.100 26.840 1.00 74.12 277 GLN A O 1
ATOM 2240 N N . MET A 1 278 ? -4.704 -2.387 25.739 1.00 74.00 278 MET A N 1
ATOM 2241 C CA . MET A 1 278 ? -6.062 -2.906 25.853 1.00 74.00 278 MET A CA 1
ATOM 2242 C C . MET A 1 278 ? -6.278 -4.197 25.067 1.00 74.00 278 MET A C 1
ATOM 2244 O O . MET A 1 278 ? -6.881 -5.137 25.586 1.00 74.00 278 MET A O 1
ATOM 2248 N N . TRP A 1 279 ? -5.782 -4.274 23.831 1.00 74.19 279 TRP A N 1
ATOM 2249 C CA . TRP A 1 279 ? -5.902 -5.500 23.039 1.00 74.19 279 TRP A CA 1
ATOM 2250 C C . TRP A 1 279 ? -5.077 -6.648 23.639 1.00 74.19 279 TRP A C 1
ATOM 2252 O O . TRP A 1 279 ? -5.543 -7.784 23.631 1.00 74.19 279 TRP A O 1
ATOM 2262 N N . LEU A 1 280 ? -3.922 -6.356 24.255 1.00 65.25 280 LEU A N 1
ATOM 2263 C CA . LEU A 1 280 ? -3.128 -7.337 25.013 1.00 65.25 280 LEU A CA 1
ATOM 2264 C C . LEU A 1 280 ? -3.866 -7.923 26.216 1.00 65.25 280 LEU A C 1
ATOM 2266 O O . LEU A 1 280 ? -3.722 -9.107 26.498 1.00 65.25 280 LEU A O 1
ATOM 2270 N N . LEU A 1 281 ? -4.612 -7.102 26.957 1.00 63.12 281 LEU A N 1
ATOM 2271 C CA . LEU A 1 281 ? -5.291 -7.537 28.182 1.00 63.12 281 LEU A CA 1
ATOM 2272 C C . LEU A 1 281 ? -6.483 -8.466 27.909 1.00 63.12 281 LEU A C 1
ATOM 2274 O O . LEU A 1 281 ? -6.853 -9.246 28.786 1.00 63.12 281 LEU A O 1
ATOM 2278 N N . ASN A 1 282 ? -7.065 -8.399 26.709 1.00 58.88 282 ASN A N 1
ATOM 2279 C CA . ASN A 1 282 ? -8.225 -9.205 26.324 1.00 58.88 282 ASN A CA 1
ATOM 2280 C C . ASN A 1 282 ? -7.865 -10.538 25.651 1.00 58.88 282 ASN A C 1
ATOM 2282 O O . ASN A 1 282 ? -8.697 -11.443 25.640 1.00 58.88 282 ASN A O 1
ATOM 2286 N N . ASP A 1 283 ? -6.648 -10.684 25.121 1.00 55.91 283 ASP A N 1
ATOM 2287 C CA . ASP A 1 283 ? -6.222 -11.872 24.379 1.00 55.91 283 ASP A CA 1
ATOM 2288 C C . ASP A 1 283 ? -5.112 -12.637 25.128 1.00 55.91 283 ASP A C 1
ATOM 2290 O O . ASP A 1 283 ? -4.261 -12.058 25.799 1.00 55.91 283 ASP A O 1
ATOM 2294 N N . SER A 1 284 ? -5.055 -13.967 24.991 1.00 54.78 284 SER A N 1
ATOM 2295 C CA . SER A 1 284 ? -4.023 -14.819 25.614 1.00 54.78 284 SER A CA 1
ATOM 2296 C C . SER A 1 284 ? -2.648 -14.715 24.920 1.00 54.78 284 SER A C 1
ATOM 2298 O O . SER A 1 284 ? -1.945 -15.713 24.762 1.00 54.78 284 SER A O 1
ATOM 2300 N N . LEU A 1 285 ? -2.282 -13.524 24.442 1.00 56.34 285 LEU A N 1
ATOM 2301 C CA . LEU A 1 285 ? -1.148 -13.237 23.556 1.00 56.34 285 LEU A CA 1
ATOM 2302 C C . LEU A 1 285 ? 0.085 -12.731 24.328 1.00 56.34 285 LEU A C 1
ATOM 2304 O O . LEU A 1 285 ? 0.782 -11.819 23.881 1.00 56.34 285 LEU A O 1
ATOM 2308 N N . GLN A 1 286 ? 0.373 -13.313 25.497 1.00 54.38 286 GLN A N 1
ATOM 2309 C CA . GLN A 1 286 ? 1.574 -12.964 26.262 1.00 54.38 286 GLN A CA 1
ATOM 2310 C C . GLN A 1 286 ? 2.845 -13.276 25.449 1.00 54.38 286 GLN A C 1
ATOM 2312 O O . GLN A 1 286 ? 3.054 -14.414 25.033 1.00 54.38 286 GLN A O 1
ATOM 2317 N N . GLY A 1 287 ? 3.693 -12.262 25.233 1.00 54.62 287 GLY A N 1
ATOM 2318 C CA . GLY A 1 287 ? 5.006 -12.393 24.582 1.00 54.62 287 GLY A CA 1
ATOM 2319 C C . GLY A 1 287 ? 5.120 -11.835 23.158 1.00 54.62 287 GLY A C 1
ATOM 2320 O O . GLY A 1 287 ? 6.223 -11.832 22.620 1.00 54.62 287 GLY A O 1
ATOM 2321 N N . ARG A 1 288 ? 4.029 -11.346 22.551 1.00 61.38 288 ARG A N 1
ATOM 2322 C CA . ARG A 1 288 ? 4.074 -10.661 21.244 1.00 61.38 288 ARG A CA 1
ATOM 2323 C C . ARG A 1 288 ? 4.388 -9.176 21.400 1.00 61.38 288 ARG A C 1
ATOM 2325 O O . ARG A 1 288 ? 4.067 -8.574 22.428 1.00 61.38 288 ARG A O 1
ATOM 2332 N N . THR A 1 289 ? 5.021 -8.582 20.391 1.00 60.91 289 THR A N 1
ATOM 2333 C CA . THR A 1 289 ? 5.266 -7.133 20.389 1.00 60.91 289 THR A CA 1
ATOM 2334 C C . THR A 1 289 ? 3.942 -6.384 20.233 1.00 60.91 289 THR A C 1
ATOM 2336 O O . THR A 1 289 ? 2.993 -6.903 19.648 1.00 60.91 289 THR A O 1
ATOM 2339 N N . GLN A 1 290 ? 3.862 -5.154 20.754 1.00 58.09 290 GLN A N 1
ATOM 2340 C CA . GLN A 1 290 ? 2.644 -4.335 20.686 1.00 58.09 290 GLN A CA 1
ATOM 2341 C C . GLN A 1 290 ? 2.115 -4.239 19.239 1.00 58.09 290 GLN A C 1
ATOM 2343 O O . GLN A 1 290 ? 0.939 -4.473 18.996 1.00 58.09 290 GLN A O 1
ATOM 2348 N N . LYS A 1 291 ? 3.001 -4.035 18.259 1.00 62.38 291 LYS A N 1
ATOM 2349 C CA . LYS A 1 291 ? 2.674 -3.765 16.846 1.00 62.38 291 LYS A CA 1
ATOM 2350 C C . LYS A 1 291 ? 2.096 -4.971 16.087 1.00 62.38 291 LYS A C 1
ATOM 2352 O O . LYS A 1 291 ? 1.203 -4.808 15.258 1.00 62.38 291 LYS A O 1
ATOM 2357 N N . GLU A 1 292 ? 2.491 -6.192 16.452 1.00 65.25 292 GLU A N 1
ATOM 2358 C CA . GLU A 1 292 ? 1.938 -7.429 15.873 1.00 65.25 292 GLU A CA 1
ATOM 2359 C C . GLU A 1 292 ? 0.436 -7.592 16.145 1.00 65.25 292 GLU A C 1
ATOM 2361 O O . GLU A 1 292 ? -0.259 -8.292 15.412 1.00 65.25 292 GLU A O 1
ATOM 2366 N N . LEU A 1 293 ? -0.095 -6.941 17.180 1.00 68.94 293 LEU A N 1
ATOM 2367 C CA . LEU A 1 293 ? -1.497 -7.077 17.563 1.00 68.94 293 LEU A CA 1
ATOM 2368 C C . LEU A 1 293 ? -2.433 -6.324 16.630 1.00 68.94 293 LEU A C 1
ATOM 2370 O O . LEU A 1 293 ? -3.495 -6.852 16.310 1.00 68.94 293 LEU A O 1
ATOM 2374 N N . LEU A 1 294 ? -2.051 -5.124 16.173 1.00 72.19 294 LEU A N 1
ATOM 2375 C CA . LEU A 1 294 ? -2.844 -4.392 15.184 1.00 72.19 294 LEU A CA 1
ATOM 2376 C C . LEU A 1 294 ? -2.944 -5.221 13.901 1.00 72.19 294 LEU A C 1
ATOM 2378 O O . LEU A 1 294 ? -4.041 -5.447 13.398 1.00 72.19 294 LEU A O 1
ATOM 2382 N N . PHE A 1 295 ? -1.815 -5.757 13.433 1.00 77.00 295 PHE A N 1
ATOM 2383 C CA . PHE A 1 295 ? -1.786 -6.687 12.308 1.00 77.00 295 PHE A CA 1
ATOM 2384 C C . PHE A 1 295 ? -2.753 -7.865 12.516 1.00 77.00 295 PHE A C 1
ATOM 2386 O O . PHE A 1 295 ? -3.596 -8.111 11.660 1.00 77.00 295 PHE A O 1
ATOM 2393 N N . LEU A 1 296 ? -2.718 -8.542 13.669 1.00 76.00 296 LEU A N 1
ATOM 2394 C CA . LEU A 1 296 ? -3.609 -9.678 13.951 1.00 76.00 296 LEU A CA 1
ATOM 2395 C C . LEU A 1 296 ? -5.098 -9.305 13.994 1.00 76.00 296 LEU A C 1
ATOM 2397 O O . LEU A 1 296 ? -5.937 -10.157 13.709 1.00 76.00 296 LEU A O 1
ATOM 2401 N N . LYS A 1 297 ? -5.440 -8.060 14.349 1.00 77.12 297 LYS A N 1
ATOM 2402 C CA . LYS A 1 297 ? -6.830 -7.574 14.317 1.00 77.12 297 LYS A CA 1
ATOM 2403 C C . LYS A 1 297 ? -7.314 -7.282 12.897 1.00 77.12 297 LYS A C 1
ATOM 2405 O O . LYS A 1 297 ? -8.505 -7.419 12.634 1.00 77.12 297 LYS A O 1
ATOM 2410 N N . LEU A 1 298 ? -6.411 -6.879 12.005 1.00 81.56 298 LEU A N 1
ATOM 2411 C CA . LEU A 1 298 ? -6.733 -6.436 10.645 1.00 81.56 298 LEU A CA 1
ATOM 2412 C C . LEU A 1 298 ? -6.597 -7.536 9.591 1.00 81.56 298 LEU A C 1
ATOM 2414 O O . LEU A 1 298 ? -7.240 -7.477 8.540 1.00 81.56 298 LEU A O 1
ATOM 2418 N N . VAL A 1 299 ? -5.717 -8.504 9.834 1.00 83.25 299 VAL A N 1
ATOM 2419 C CA . VAL A 1 299 ? -5.329 -9.505 8.846 1.00 83.25 299 VAL A CA 1
ATOM 2420 C C . VAL A 1 299 ? -6.473 -10.462 8.538 1.00 83.25 299 VAL A C 1
ATOM 2422 O O . VAL A 1 299 ? -7.167 -10.962 9.424 1.00 83.25 299 VAL A O 1
ATOM 2425 N N . ASN A 1 300 ? -6.631 -10.780 7.256 1.00 80.31 300 ASN A N 1
ATOM 2426 C CA . ASN A 1 300 ? -7.480 -11.874 6.820 1.00 80.31 300 ASN A CA 1
ATOM 2427 C C . ASN A 1 300 ? -6.920 -13.211 7.355 1.00 80.31 300 ASN A C 1
ATOM 2429 O O . ASN A 1 300 ? -5.831 -13.620 6.937 1.00 80.31 300 ASN A O 1
ATOM 2433 N N . PRO A 1 301 ? -7.649 -13.953 8.215 1.00 81.81 301 PRO A N 1
ATOM 2434 C CA . PRO A 1 301 ? -7.133 -15.185 8.815 1.00 81.81 301 PRO A CA 1
ATOM 2435 C C . PRO A 1 301 ? -6.723 -16.251 7.791 1.00 81.81 301 PRO A C 1
ATOM 2437 O O . PRO A 1 301 ? -5.893 -17.105 8.090 1.00 81.81 301 PRO A O 1
ATOM 2440 N N . LYS A 1 302 ? -7.278 -16.202 6.571 1.00 86.50 302 LYS A N 1
ATOM 2441 C CA . LYS A 1 302 ? -6.935 -17.131 5.484 1.00 86.50 302 LYS A CA 1
ATOM 2442 C C . LYS A 1 302 ? -5.517 -16.940 4.949 1.00 86.50 302 LYS A C 1
ATOM 2444 O O . LYS A 1 302 ? -4.958 -17.893 4.421 1.00 86.50 302 LYS A O 1
ATOM 2449 N N . HIS A 1 303 ? -4.958 -15.738 5.078 1.00 85.56 303 HIS A N 1
ATOM 2450 C CA . HIS A 1 303 ? -3.618 -15.399 4.599 1.00 85.56 303 HIS A CA 1
ATOM 2451 C C . HIS A 1 303 ? -2.602 -15.272 5.743 1.00 85.56 303 HIS A C 1
ATOM 2453 O O . HIS A 1 303 ? -1.439 -14.984 5.494 1.00 85.56 303 HIS A O 1
ATOM 2459 N N . LEU A 1 304 ? -2.993 -15.527 7.000 1.00 85.62 304 LEU A N 1
ATOM 2460 C CA . LEU A 1 304 ? -2.098 -15.378 8.154 1.00 85.62 304 LEU A CA 1
ATOM 2461 C C . LEU A 1 304 ? -0.802 -16.192 8.006 1.00 85.62 304 LEU A C 1
ATOM 2463 O O . LEU A 1 304 ? 0.280 -15.638 8.161 1.00 85.62 304 LEU A O 1
ATOM 2467 N N . GLN A 1 305 ? -0.908 -17.471 7.635 1.00 84.81 305 GLN A N 1
ATOM 2468 C CA . GLN A 1 305 ? 0.258 -18.339 7.421 1.00 84.81 305 GLN A CA 1
ATOM 2469 C C . GLN A 1 305 ? 1.154 -17.844 6.271 1.00 84.81 305 GLN A C 1
ATOM 2471 O O . GLN A 1 305 ? 2.374 -18.011 6.293 1.00 84.81 305 GLN A O 1
ATOM 2476 N N . GLU A 1 306 ? 0.548 -17.243 5.246 1.00 85.44 306 GLU A N 1
ATOM 2477 C CA . GLU A 1 306 ? 1.275 -16.665 4.120 1.00 85.44 306 GLU A CA 1
ATOM 2478 C C . GLU A 1 306 ? 2.087 -15.448 4.573 1.00 85.44 306 GLU A C 1
ATOM 2480 O O . GLU A 1 306 ? 3.288 -15.399 4.315 1.00 85.44 306 GLU A O 1
ATOM 2485 N N . TYR A 1 307 ? 1.482 -14.538 5.338 1.00 85.56 307 TYR A N 1
ATOM 2486 C CA . TYR A 1 307 ? 2.190 -13.402 5.925 1.00 85.56 307 TYR A CA 1
ATOM 2487 C C . TYR A 1 307 ? 3.302 -13.837 6.883 1.00 85.56 307 TYR A C 1
ATOM 2489 O O . TYR A 1 307 ? 4.414 -13.328 6.782 1.00 85.56 307 TYR A O 1
ATOM 2497 N N . GLU A 1 308 ? 3.049 -14.818 7.755 1.00 82.81 308 GLU A N 1
ATOM 2498 C CA . GLU A 1 308 ? 4.082 -15.412 8.619 1.00 82.81 308 GLU A CA 1
ATOM 2499 C C . GLU A 1 308 ? 5.292 -15.883 7.801 1.00 82.81 308 GLU A C 1
ATOM 2501 O O . GLU A 1 308 ? 6.425 -15.533 8.127 1.00 82.81 308 GLU A O 1
ATOM 2506 N N . THR A 1 309 ? 5.045 -16.548 6.668 1.00 82.75 309 THR A N 1
ATOM 2507 C CA . THR A 1 309 ? 6.108 -16.988 5.753 1.00 82.75 309 THR A CA 1
ATOM 2508 C C . THR A 1 309 ? 6.888 -15.815 5.159 1.00 82.75 309 THR A C 1
ATOM 2510 O O . THR A 1 309 ? 8.102 -15.919 5.003 1.00 82.75 309 THR A O 1
ATOM 2513 N N . TRP A 1 310 ? 6.229 -14.705 4.804 1.00 84.69 310 TRP A N 1
ATOM 2514 C CA . TRP A 1 310 ? 6.920 -13.527 4.259 1.00 84.69 310 TRP A CA 1
ATOM 2515 C C . TRP A 1 310 ? 7.869 -12.926 5.284 1.00 84.69 310 TRP A C 1
ATOM 2517 O O . TRP A 1 310 ? 9.004 -12.573 4.961 1.00 84.69 310 TRP A O 1
ATOM 2527 N N . PHE A 1 311 ? 7.416 -12.856 6.527 1.00 83.25 311 PHE A N 1
ATOM 2528 C CA . PHE A 1 311 ? 8.200 -12.281 7.596 1.00 83.25 311 PHE A CA 1
ATOM 2529 C C . PHE A 1 311 ? 9.405 -13.147 7.980 1.00 83.25 311 PHE A C 1
ATOM 2531 O O . PHE A 1 311 ? 10.470 -12.605 8.263 1.00 83.25 311 PHE A O 1
ATOM 2538 N N . ASP A 1 312 ? 9.274 -14.476 7.931 1.00 79.62 312 ASP A N 1
ATOM 2539 C CA . ASP A 1 312 ? 10.383 -15.410 8.187 1.00 79.62 312 ASP A CA 1
ATOM 2540 C C . ASP A 1 312 ? 11.550 -15.230 7.201 1.00 79.62 312 ASP A C 1
ATOM 2542 O O . ASP A 1 312 ? 12.705 -15.502 7.526 1.00 79.62 312 ASP A O 1
ATOM 2546 N N . ILE A 1 313 ? 11.259 -14.733 5.998 1.00 75.69 313 ILE A N 1
ATOM 2547 C CA . ILE A 1 313 ? 12.246 -14.412 4.956 1.00 75.69 313 ILE A CA 1
ATOM 2548 C C . ILE A 1 313 ? 12.466 -12.902 4.809 1.00 75.69 313 ILE A C 1
ATOM 2550 O O . ILE A 1 313 ? 12.932 -12.439 3.768 1.00 75.69 313 ILE A O 1
ATOM 2554 N N . ASN A 1 314 ? 12.139 -12.136 5.856 1.00 78.06 314 ASN A N 1
ATOM 2555 C CA . ASN A 1 314 ? 12.317 -10.687 5.970 1.00 78.06 314 ASN A CA 1
ATOM 2556 C C . ASN A 1 314 ? 11.673 -9.854 4.847 1.00 78.06 314 ASN A C 1
ATOM 2558 O O . ASN A 1 314 ? 12.073 -8.718 4.594 1.00 78.06 314 ASN A O 1
ATOM 2562 N N . CYS A 1 315 ? 10.649 -10.389 4.186 1.00 75.88 315 CYS A N 1
ATOM 2563 C CA . CYS A 1 315 ? 9.882 -9.699 3.157 1.00 75.88 315 CYS A CA 1
ATOM 2564 C C . CYS A 1 315 ? 8.587 -9.136 3.762 1.00 75.88 315 CYS A C 1
ATOM 2566 O O . CYS A 1 315 ? 7.934 -9.780 4.579 1.00 75.88 315 CYS A O 1
ATOM 2568 N N . GLY A 1 316 ? 8.196 -7.919 3.373 1.00 73.25 316 GLY A N 1
ATOM 2569 C CA . GLY A 1 316 ? 6.929 -7.322 3.816 1.00 73.25 316 GLY A CA 1
ATOM 2570 C C . GLY A 1 316 ? 6.871 -6.986 5.311 1.00 73.25 316 GLY A C 1
ATOM 2571 O O . GLY A 1 316 ? 5.789 -6.741 5.831 1.00 73.25 316 GLY A O 1
ATOM 2572 N N . ASN A 1 317 ? 8.012 -6.946 6.012 1.00 78.56 317 ASN A N 1
ATOM 2573 C CA . ASN A 1 317 ? 8.082 -6.661 7.452 1.00 78.56 317 ASN A CA 1
ATOM 2574 C C . ASN A 1 317 ? 7.389 -5.349 7.851 1.00 78.56 317 ASN A C 1
ATOM 2576 O O . ASN A 1 317 ? 6.867 -5.259 8.957 1.00 78.56 317 ASN A O 1
ATOM 2580 N N . TRP A 1 318 ? 7.317 -4.360 6.956 1.00 76.75 318 TRP A N 1
ATOM 2581 C CA . TRP A 1 318 ? 6.583 -3.113 7.190 1.00 76.75 318 TRP A CA 1
ATOM 2582 C C . TRP A 1 318 ? 5.104 -3.346 7.550 1.00 76.75 318 TRP A C 1
ATOM 2584 O O . TRP A 1 318 ? 4.543 -2.578 8.322 1.00 76.75 318 TRP A O 1
ATOM 2594 N N . ILE A 1 319 ? 4.489 -4.437 7.076 1.00 79.75 319 ILE A N 1
ATOM 2595 C CA . ILE A 1 319 ? 3.108 -4.821 7.408 1.00 79.75 319 ILE A CA 1
ATOM 2596 C C . ILE A 1 319 ? 2.961 -5.095 8.913 1.00 79.75 319 ILE A C 1
ATOM 2598 O O . ILE A 1 319 ? 1.967 -4.697 9.520 1.00 79.75 319 ILE A O 1
ATOM 2602 N N . ARG A 1 320 ? 3.965 -5.736 9.540 1.00 70.12 320 ARG A N 1
ATOM 2603 C CA . ARG A 1 320 ? 3.988 -5.982 10.998 1.00 70.12 320 ARG A CA 1
ATOM 2604 C C . ARG A 1 320 ? 4.065 -4.692 11.805 1.00 70.12 320 ARG A C 1
ATOM 2606 O O . ARG A 1 320 ? 3.669 -4.678 12.966 1.00 70.12 320 ARG A O 1
ATOM 2613 N N . TYR A 1 321 ? 4.607 -3.643 11.198 1.00 71.88 321 TYR A N 1
ATOM 2614 C CA . TYR A 1 321 ? 4.905 -2.371 11.839 1.00 71.88 321 TYR A CA 1
ATOM 2615 C C . TYR A 1 321 ? 4.066 -1.233 11.255 1.00 71.88 321 TYR A C 1
ATOM 2617 O O . TYR A 1 321 ? 4.503 -0.087 11.274 1.00 71.88 321 TYR A O 1
ATOM 2625 N N . LEU A 1 322 ? 2.869 -1.533 10.732 1.00 74.12 322 LEU A N 1
ATOM 2626 C CA . LEU A 1 322 ? 1.947 -0.508 10.249 1.00 74.12 322 LEU A CA 1
ATOM 2627 C C . LEU A 1 322 ? 1.771 0.578 11.324 1.00 74.12 322 LEU A C 1
ATOM 2629 O O . LEU A 1 322 ? 1.328 0.277 12.434 1.00 74.12 322 LEU A O 1
ATOM 2633 N N . GLY A 1 323 ? 2.105 1.824 10.979 1.00 59.88 323 GLY A N 1
ATOM 2634 C CA . GLY A 1 323 ? 2.010 2.960 11.895 1.00 59.88 323 GLY A CA 1
ATOM 2635 C C . GLY A 1 323 ? 3.235 3.254 12.743 1.00 59.88 323 GLY A C 1
ATOM 2636 O O . GLY A 1 323 ? 3.173 4.110 13.622 1.00 59.88 323 GLY A O 1
ATOM 2637 N N . ASP A 1 324 ? 4.339 2.556 12.508 1.00 65.94 324 ASP A N 1
ATOM 2638 C CA . ASP A 1 324 ? 5.610 2.874 13.131 1.00 65.94 324 ASP A CA 1
ATOM 2639 C C . ASP A 1 324 ? 6.375 3.900 12.290 1.00 65.94 324 ASP A C 1
ATOM 2641 O O . ASP A 1 324 ? 6.578 3.687 11.094 1.00 65.94 324 ASP A O 1
ATOM 2645 N N . PHE A 1 325 ? 6.863 4.969 12.932 1.00 53.75 325 PHE A N 1
ATOM 2646 C CA . PHE A 1 325 ? 7.879 5.866 12.369 1.00 53.75 325 PHE A CA 1
ATOM 2647 C C . PHE A 1 325 ? 9.207 5.112 12.287 1.00 53.75 325 PHE A C 1
ATOM 2649 O O . PHE A 1 325 ? 10.166 5.360 13.015 1.00 53.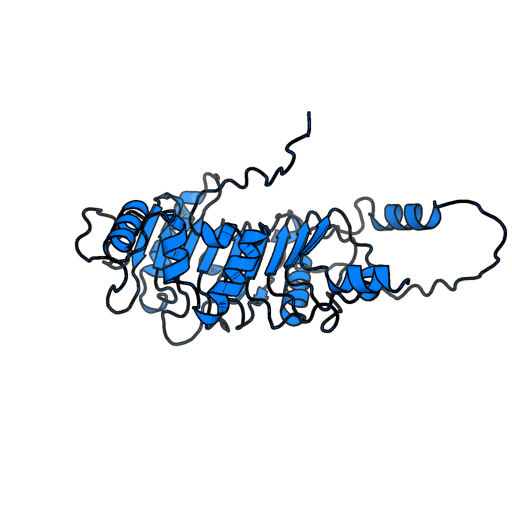75 325 PHE A O 1
ATOM 2656 N N . VAL A 1 326 ? 9.261 4.141 11.391 1.00 46.84 326 VAL A N 1
ATOM 2657 C CA . VAL A 1 326 ? 10.525 3.679 10.866 1.00 46.84 326 VAL A CA 1
ATOM 2658 C C . VAL A 1 326 ? 10.855 4.728 9.816 1.00 46.84 326 VAL A C 1
ATOM 2660 O O . VAL A 1 326 ? 10.365 4.669 8.681 1.00 46.84 326 VAL A O 1
ATOM 2663 N N . GLU A 1 327 ? 11.700 5.705 10.190 1.00 43.00 327 GLU A N 1
ATOM 2664 C CA . GLU A 1 327 ? 12.678 6.182 9.211 1.00 43.00 327 GLU A CA 1
ATOM 2665 C C . GLU A 1 327 ? 13.141 4.906 8.520 1.00 43.00 327 GLU A C 1
ATOM 2667 O O . GLU A 1 327 ? 13.550 3.980 9.231 1.00 43.00 327 GLU A O 1
ATOM 2672 N N . PRO A 1 328 ? 13.041 4.784 7.191 1.00 40.78 328 PRO A N 1
ATOM 2673 C CA . PRO A 1 328 ? 13.792 3.765 6.505 1.00 40.78 328 PRO A CA 1
ATOM 2674 C C . PRO A 1 328 ? 15.262 4.171 6.674 1.00 40.78 328 PRO A C 1
ATOM 2676 O O . PRO A 1 328 ? 15.922 4.579 5.726 1.00 40.78 328 PRO A O 1
ATOM 2679 N N . VAL A 1 329 ? 15.795 4.082 7.901 1.00 37.59 329 VAL A N 1
ATOM 2680 C CA . VAL A 1 329 ? 17.140 3.620 8.142 1.00 37.59 329 VAL A CA 1
ATOM 2681 C C . VAL A 1 329 ? 17.158 2.366 7.318 1.00 37.59 329 VAL A C 1
ATOM 2683 O O . VAL A 1 329 ? 16.492 1.377 7.633 1.00 37.59 329 VAL A O 1
ATOM 2686 N N . LEU A 1 330 ? 17.757 2.551 6.152 1.00 39.59 330 LEU A N 1
ATOM 2687 C CA . LEU A 1 330 ? 18.182 1.558 5.215 1.00 39.59 330 LEU A CA 1
ATOM 2688 C C . LEU A 1 330 ? 18.127 0.196 5.902 1.00 39.59 330 LEU A C 1
ATOM 2690 O O . LEU A 1 330 ? 18.801 -0.016 6.916 1.00 39.59 330 LEU A O 1
ATOM 2694 N N . MET A 1 331 ? 17.390 -0.746 5.320 1.00 38.28 331 MET A N 1
ATOM 2695 C CA . MET A 1 331 ? 17.790 -2.147 5.387 1.00 38.28 331 MET A CA 1
ATOM 2696 C C . MET A 1 331 ? 19.186 -2.285 4.736 1.00 38.28 331 MET A C 1
ATOM 2698 O O . MET A 1 331 ? 19.380 -3.036 3.789 1.00 38.28 331 MET A O 1
ATOM 2702 N N . ASN A 1 332 ? 20.179 -1.556 5.253 1.00 35.81 332 ASN A N 1
ATOM 2703 C CA . ASN A 1 332 ? 21.580 -1.881 5.224 1.00 35.81 332 ASN A CA 1
ATOM 2704 C C . ASN A 1 332 ? 21.704 -3.132 6.089 1.00 35.81 332 ASN A C 1
ATOM 2706 O O . ASN A 1 332 ? 22.211 -3.104 7.206 1.00 35.81 332 ASN A O 1
ATOM 2710 N N . PHE A 1 333 ? 21.272 -4.258 5.531 1.00 36.69 333 PHE A N 1
ATOM 2711 C CA . PHE A 1 333 ? 21.963 -5.515 5.741 1.00 36.69 333 PHE A CA 1
ATOM 2712 C C . PHE A 1 333 ? 23.337 -5.406 5.061 1.00 36.69 333 PHE A C 1
ATOM 2714 O O . PHE A 1 333 ? 23.620 -6.049 4.059 1.00 36.69 333 PHE A O 1
ATOM 2721 N N . PHE A 1 334 ? 24.180 -4.544 5.618 1.00 36.16 334 PHE A N 1
ATOM 2722 C CA . PHE A 1 334 ? 25.621 -4.696 5.603 1.00 36.16 334 PHE A CA 1
ATOM 2723 C C . PHE A 1 334 ? 26.045 -4.713 7.068 1.00 36.16 334 PHE A C 1
ATOM 2725 O O . PHE A 1 334 ? 26.700 -3.798 7.557 1.00 36.16 334 PHE A O 1
ATOM 2732 N N . ASP A 1 335 ? 25.686 -5.795 7.761 1.00 35.62 335 ASP A N 1
ATOM 2733 C CA . ASP A 1 335 ? 26.684 -6.385 8.640 1.00 35.62 335 ASP A CA 1
ATOM 2734 C C . ASP A 1 335 ? 27.814 -6.836 7.708 1.00 35.62 335 ASP A C 1
ATOM 2736 O O . ASP A 1 335 ? 27.739 -7.870 7.041 1.00 35.62 335 ASP A O 1
ATOM 2740 N N . SER A 1 336 ? 28.826 -5.978 7.582 1.00 28.52 336 SER A N 1
ATOM 2741 C CA . SER A 1 336 ? 30.159 -6.410 7.184 1.00 28.52 336 SER A CA 1
ATOM 2742 C C . SER A 1 336 ? 30.539 -7.580 8.091 1.00 28.52 336 SER A C 1
ATOM 2744 O O . SER A 1 336 ? 30.503 -7.408 9.313 1.00 28.52 336 SER A O 1
ATOM 2746 N N . PRO A 1 337 ? 30.885 -8.764 7.561 1.00 43.88 337 PRO A N 1
ATOM 2747 C CA . PRO A 1 337 ? 31.715 -9.658 8.333 1.00 43.88 337 PRO A CA 1
ATOM 2748 C C . PRO A 1 337 ? 33.106 -9.016 8.427 1.00 43.88 337 PRO A C 1
ATOM 2750 O O . PRO A 1 337 ? 33.695 -8.656 7.407 1.00 43.88 337 PRO A O 1
ATOM 2753 N N . ASP A 1 338 ? 33.572 -8.925 9.670 1.00 38.22 338 ASP A N 1
ATOM 2754 C CA . ASP A 1 338 ? 34.868 -8.439 10.173 1.00 38.22 338 ASP A CA 1
ATOM 2755 C C . ASP A 1 338 ? 34.999 -6.933 10.459 1.00 38.22 338 ASP A C 1
ATOM 2757 O O . ASP A 1 338 ? 34.890 -6.093 9.534 1.00 38.22 338 ASP A O 1
#

Mean predicted aligned error: 11.17 Å